Protein AF-A0A7S3RGP9-F1 (afdb_monomer)

Sequence (190 aa):
AVMLCTSSRTRSRLALTLATAALAALLAVRRDRGSAAPFERCNIARRAATGPLPLHTQHPYIVRLGHRNAELRARLIRERLLADMGDVNCTPSQAGSQRKGIETMRLREYIDGWMQREVRRDSSQNKYVFGEFGDAWAPLRDAYVLPPCGPACDRTRVAVTIGLGGLHSGRPCEWREGGGSAAGSRARPC

pLDDT: mean 71.94, std 21.38, range [25.61, 96.5]

Secondary structure (DSSP, 8-state):
-----------TTHHHHHHHHHHHHHHHHTT-------------EEEE-SSPPPS--SS-EEEE-TTTTHHHHHHTSHHHHHHHSTTSEE--EESSSS--S---EEHHHHHHHTTTSPPPSSGGG-EEEEEE-SGGGHHHHHT----S-GGGS-TTT----EEE--TT----------S---TT------

Organism: Emiliania huxleyi (NCBI:txid2903)

Mean predicted aligned error: 15.01 Å

Structure (mmCIF, N/CA/C/O backbone):
data_AF-A0A7S3RGP9-F1
#
_entry.id   AF-A0A7S3RGP9-F1
#
loop_
_atom_site.group_PDB
_atom_site.id
_atom_site.type_symbol
_atom_site.label_atom_id
_atom_site.label_alt_id
_atom_site.label_comp_id
_atom_site.label_asym_id
_atom_site.label_entity_id
_atom_site.label_seq_id
_atom_site.pdbx_PDB_ins_code
_atom_site.Cartn_x
_atom_site.Cartn_y
_atom_site.Cartn_z
_atom_site.occupancy
_atom_site.B_iso_or_equiv
_atom_site.auth_seq_id
_atom_site.auth_comp_id
_atom_site.auth_asym_id
_atom_site.auth_atom_id
_atom_site.pdbx_PDB_model_num
ATOM 1 N N . ALA A 1 1 ? -43.202 93.909 0.449 1.00 35.69 1 ALA A N 1
ATOM 2 C CA . ALA A 1 1 ? -41.738 94.125 0.448 1.00 35.69 1 ALA A CA 1
ATOM 3 C C . ALA A 1 1 ? -41.051 92.942 -0.239 1.00 35.69 1 ALA A C 1
ATOM 5 O O . ALA A 1 1 ? -41.711 91.938 -0.478 1.00 35.69 1 ALA A O 1
ATOM 6 N N . VAL A 1 2 ? -39.774 93.077 -0.596 1.00 26.48 2 VAL A N 1
ATOM 7 C CA . VAL A 1 2 ? -38.967 92.091 -1.347 1.00 26.48 2 VAL A CA 1
ATOM 8 C C . VAL A 1 2 ? -38.174 91.200 -0.376 1.00 26.48 2 VAL A C 1
ATOM 10 O O . VAL A 1 2 ? -37.648 91.764 0.575 1.00 26.48 2 VAL A O 1
ATOM 13 N N . MET A 1 3 ? -38.044 89.877 -0.615 1.00 25.61 3 MET A N 1
ATOM 14 C CA . MET A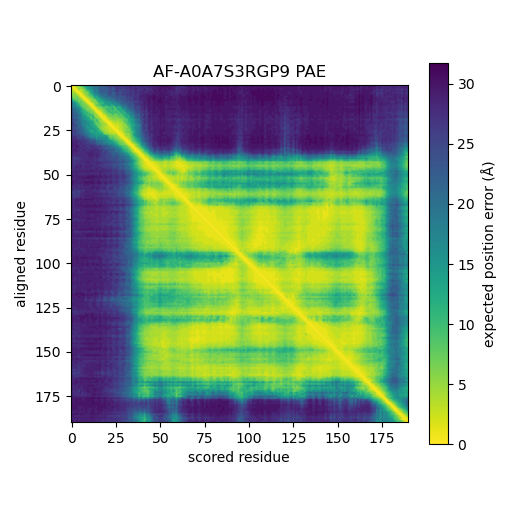 1 3 ? -36.736 89.203 -0.844 1.00 25.61 3 MET A CA 1
ATOM 15 C C . MET A 1 3 ? -36.810 87.705 -1.245 1.00 25.61 3 MET A C 1
ATOM 17 O O . MET A 1 3 ? -37.814 87.028 -1.051 1.00 25.61 3 MET A O 1
ATOM 21 N N . LEU A 1 4 ? -35.704 87.256 -1.853 1.00 30.25 4 LEU A N 1
ATOM 22 C CA . LEU A 1 4 ? -35.280 85.933 -2.357 1.00 30.25 4 LEU A CA 1
ATOM 23 C C . LEU A 1 4 ? -35.173 84.850 -1.241 1.00 30.25 4 LEU A C 1
ATOM 25 O O . LEU A 1 4 ? -35.132 85.233 -0.079 1.00 30.25 4 LEU A O 1
ATOM 29 N N . CYS A 1 5 ? -34.980 83.524 -1.424 1.00 27.11 5 CYS A N 1
ATOM 30 C CA . CYS A 1 5 ? -35.162 82.481 -2.480 1.00 27.11 5 CYS A CA 1
ATOM 31 C C . CYS A 1 5 ? -34.987 81.078 -1.768 1.00 27.11 5 CYS A C 1
ATOM 33 O O . CYS A 1 5 ? -35.046 81.050 -0.544 1.00 27.11 5 CYS A O 1
ATOM 35 N N . THR A 1 6 ? -34.796 79.858 -2.325 1.00 33.53 6 THR A N 1
ATOM 36 C CA . THR A 1 6 ? -34.428 79.341 -3.671 1.00 33.53 6 THR A CA 1
ATOM 37 C C . THR A 1 6 ? -34.885 77.868 -3.885 1.00 33.53 6 THR A C 1
ATOM 39 O O . THR A 1 6 ? -35.283 77.176 -2.957 1.00 33.53 6 THR A O 1
ATOM 42 N N . SER A 1 7 ? -34.772 77.387 -5.130 1.00 33.38 7 SER A N 1
ATOM 43 C CA . SER A 1 7 ? -34.847 76.001 -5.658 1.00 33.38 7 SER A CA 1
ATOM 44 C C . SER A 1 7 ? -34.401 74.811 -4.768 1.00 33.38 7 SER A C 1
ATOM 46 O O . SER A 1 7 ? -33.296 74.812 -4.230 1.00 33.38 7 SER A O 1
ATOM 48 N N . SER A 1 8 ? -35.160 73.696 -4.788 1.00 37.03 8 SER A N 1
ATOM 49 C CA . SER A 1 8 ? -34.764 72.459 -5.526 1.00 37.03 8 SER A CA 1
ATOM 50 C C . SER A 1 8 ? -35.717 71.253 -5.327 1.00 37.03 8 SER A C 1
ATOM 52 O O . SER A 1 8 ? -36.085 70.904 -4.209 1.00 37.03 8 SER A O 1
ATOM 54 N N . ARG A 1 9 ? -36.119 70.571 -6.421 1.00 47.97 9 ARG A N 1
ATOM 55 C CA . ARG A 1 9 ? -36.995 69.366 -6.404 1.00 47.97 9 ARG A CA 1
ATOM 56 C C . ARG A 1 9 ? -36.686 68.341 -7.526 1.00 47.97 9 ARG A C 1
ATOM 58 O O . ARG A 1 9 ? -37.581 67.953 -8.267 1.00 47.97 9 ARG A O 1
ATOM 65 N N . THR A 1 10 ? -35.448 67.848 -7.658 1.00 47.75 10 THR A N 1
ATOM 66 C CA . THR A 1 10 ? -35.104 66.844 -8.708 1.00 47.75 10 THR A CA 1
ATOM 67 C C . THR A 1 10 ? -33.872 65.972 -8.379 1.00 47.75 10 THR A C 1
ATOM 69 O O . THR A 1 10 ? -32.860 66.035 -9.070 1.00 47.75 10 THR A O 1
ATOM 72 N N . ARG A 1 11 ? -33.918 65.117 -7.336 1.00 46.34 11 ARG A N 1
ATOM 73 C CA . ARG A 1 11 ? -32.842 64.112 -7.089 1.00 46.34 11 ARG A CA 1
ATOM 74 C C . ARG A 1 11 ? -33.271 62.677 -6.719 1.00 46.34 11 ARG A C 1
ATOM 76 O O . ARG A 1 11 ? -32.447 61.774 -6.803 1.00 46.34 11 ARG A O 1
ATOM 83 N N . SER A 1 12 ? -34.539 62.412 -6.397 1.00 49.66 12 SER A N 1
ATOM 84 C CA . SER A 1 12 ? -34.928 61.156 -5.716 1.00 49.66 12 SER A CA 1
ATOM 85 C C . SER A 1 12 ? -35.291 59.943 -6.596 1.00 49.66 12 SER A C 1
ATOM 87 O O . SER A 1 12 ? -35.679 58.918 -6.045 1.00 49.66 12 SER A O 1
ATOM 89 N N . ARG A 1 13 ? -35.205 60.014 -7.938 1.00 45.34 13 ARG A N 1
ATOM 90 C CA . ARG A 1 13 ? -35.584 58.886 -8.834 1.00 45.34 13 ARG A CA 1
ATOM 91 C C . ARG A 1 13 ? -34.426 58.184 -9.559 1.00 45.34 13 ARG A C 1
ATOM 93 O O . ARG A 1 13 ? -34.569 57.014 -9.882 1.00 45.34 13 ARG A O 1
ATOM 100 N N . LEU A 1 14 ? -33.283 58.845 -9.766 1.00 43.25 14 LEU A N 1
ATOM 101 C CA . LEU A 1 14 ? -32.108 58.248 -10.434 1.00 43.25 14 LEU A CA 1
ATOM 102 C C . LEU A 1 14 ? -31.238 57.391 -9.498 1.00 43.25 14 LEU A C 1
ATOM 104 O O . LEU A 1 14 ? -30.650 56.406 -9.931 1.00 43.25 14 LEU A O 1
ATOM 108 N N . ALA A 1 15 ? -31.175 57.728 -8.207 1.00 43.53 15 ALA A N 1
ATOM 109 C CA . ALA A 1 15 ? -30.364 56.982 -7.241 1.00 43.53 15 ALA A CA 1
ATOM 110 C C . ALA A 1 15 ? -30.888 55.552 -6.996 1.00 43.53 15 ALA A C 1
ATOM 112 O O . ALA A 1 15 ? -30.103 54.621 -6.828 1.00 43.53 15 ALA A O 1
ATOM 113 N N . LEU A 1 16 ? -32.215 55.367 -7.001 1.00 42.31 16 LEU A N 1
ATOM 114 C CA . LEU A 1 16 ? -32.847 54.095 -6.636 1.00 42.31 16 LEU A CA 1
ATOM 115 C C . LEU A 1 16 ? -32.730 53.026 -7.739 1.00 42.31 16 LEU A C 1
ATOM 117 O O . LEU A 1 16 ? -32.6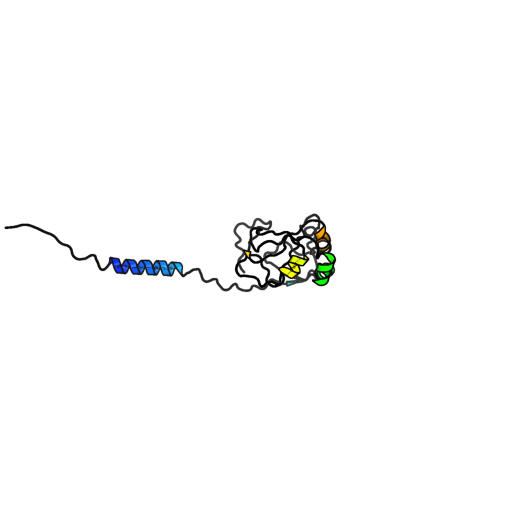33 51.841 -7.430 1.00 42.31 16 LEU A O 1
ATOM 121 N N . THR A 1 17 ? -32.694 53.431 -9.013 1.00 46.31 17 THR A N 1
ATOM 122 C CA . THR A 1 17 ? -32.500 52.524 -10.160 1.00 46.31 17 THR A CA 1
ATOM 123 C C . THR A 1 17 ? -31.034 52.141 -10.370 1.00 46.31 17 THR A C 1
ATOM 125 O O . THR A 1 17 ? -30.747 51.002 -10.731 1.00 46.31 17 THR A O 1
ATOM 128 N N . LEU A 1 18 ? -30.090 53.045 -10.086 1.00 47.34 18 LEU A N 1
ATOM 129 C CA . LEU A 1 18 ? -28.659 52.719 -10.103 1.00 47.34 18 LEU A CA 1
ATOM 130 C C . LEU A 1 18 ? -28.285 51.722 -8.994 1.00 47.34 18 LEU A C 1
ATOM 132 O O . LEU A 1 18 ? -27.518 50.793 -9.241 1.00 47.34 18 LEU A O 1
ATOM 136 N N . ALA A 1 19 ? -28.865 51.864 -7.796 1.00 49.38 19 ALA A N 1
ATOM 137 C CA . ALA A 1 19 ? -28.611 50.953 -6.679 1.00 49.38 19 ALA A CA 1
ATOM 138 C C . ALA A 1 19 ? -29.073 49.509 -6.965 1.00 49.38 19 ALA A C 1
ATOM 140 O O . ALA A 1 19 ? -28.348 48.557 -6.667 1.00 49.38 19 ALA A O 1
ATOM 141 N N . THR A 1 20 ? -30.248 49.327 -7.578 1.00 51.50 20 THR A N 1
ATOM 142 C CA . THR A 1 20 ? -30.760 47.992 -7.932 1.00 51.50 20 THR A CA 1
ATOM 143 C C . THR A 1 20 ? -30.000 47.362 -9.098 1.00 51.50 20 THR A C 1
ATOM 145 O O . THR A 1 20 ? -29.701 46.169 -9.036 1.00 51.50 20 THR A O 1
ATOM 148 N N . ALA A 1 21 ? -29.601 48.143 -10.109 1.00 51.19 21 ALA A N 1
ATOM 149 C CA . ALA A 1 21 ? -28.748 47.660 -11.197 1.00 51.19 21 ALA A CA 1
ATOM 150 C C . ALA A 1 21 ? -27.366 47.195 -10.692 1.00 51.19 21 ALA A C 1
ATOM 152 O O . ALA A 1 21 ? -26.907 46.112 -11.055 1.00 51.19 21 ALA A O 1
ATOM 153 N N . ALA A 1 22 ? -26.730 47.964 -9.799 1.00 51.34 22 ALA A N 1
ATOM 154 C CA . ALA A 1 22 ? -25.449 47.595 -9.196 1.00 51.34 22 ALA A CA 1
ATOM 155 C C . ALA A 1 22 ? -25.547 46.318 -8.339 1.00 51.34 22 ALA A C 1
ATOM 157 O O . ALA A 1 22 ? -24.672 45.452 -8.414 1.00 51.34 22 ALA A O 1
ATOM 158 N N . LEU A 1 23 ? -26.627 46.159 -7.564 1.00 49.62 23 LEU A N 1
ATOM 159 C CA . LEU A 1 23 ? -26.84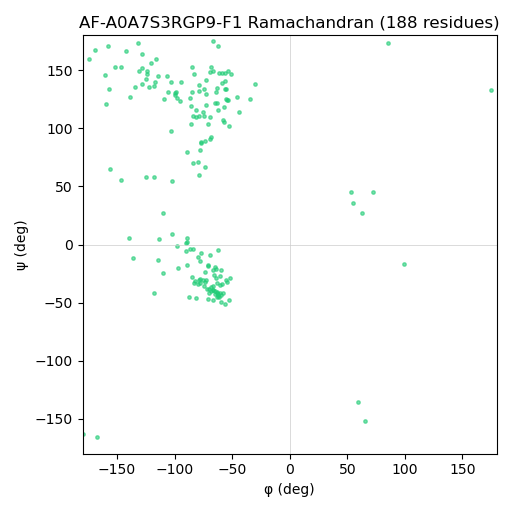8 44.957 -6.758 1.00 49.62 23 LEU A CA 1
ATOM 160 C C . LEU A 1 23 ? -27.121 43.720 -7.633 1.00 49.62 23 LEU A C 1
ATOM 162 O O . LEU A 1 23 ? -26.587 42.647 -7.355 1.00 49.62 23 LEU A O 1
ATOM 166 N N . ALA A 1 24 ? -27.886 43.870 -8.719 1.00 52.53 24 ALA A N 1
ATOM 167 C CA . ALA A 1 24 ? -28.107 42.804 -9.696 1.00 52.53 24 ALA A CA 1
ATOM 168 C C . ALA A 1 24 ? -26.797 42.377 -10.385 1.00 52.53 24 ALA A C 1
ATOM 170 O O . ALA A 1 24 ? -26.532 41.180 -10.498 1.00 52.53 24 ALA A O 1
ATOM 171 N N . ALA A 1 25 ? -25.939 43.330 -10.765 1.00 50.53 25 ALA A N 1
ATOM 172 C CA . ALA A 1 25 ? -24.618 43.044 -11.324 1.00 50.53 25 ALA A CA 1
ATOM 173 C 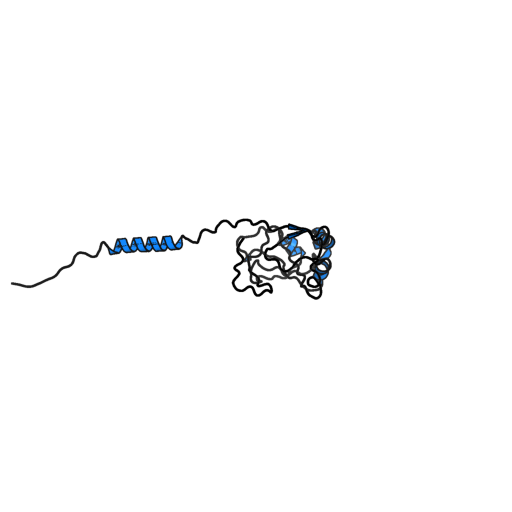C . ALA A 1 25 ? -23.705 42.311 -10.321 1.00 50.53 25 ALA A C 1
ATOM 175 O O . ALA A 1 25 ? -23.100 41.299 -10.670 1.00 50.53 25 ALA A O 1
ATOM 176 N N . LEU A 1 26 ? -23.658 42.744 -9.055 1.00 48.84 26 LEU A N 1
ATOM 177 C CA . LEU A 1 26 ? -22.889 42.069 -7.996 1.00 48.84 26 LEU A CA 1
ATOM 178 C C . LEU A 1 26 ? -23.394 40.646 -7.694 1.00 48.84 26 LEU A C 1
ATOM 180 O O . LEU A 1 26 ? -22.594 39.760 -7.380 1.00 48.84 26 LEU A O 1
ATOM 184 N N . LEU A 1 27 ? -24.702 40.401 -7.813 1.00 47.69 27 LEU A N 1
ATOM 185 C CA . LEU A 1 27 ? -25.291 39.065 -7.677 1.00 47.69 27 LEU A CA 1
ATOM 186 C C . LEU A 1 27 ? -25.027 38.179 -8.906 1.00 47.69 27 LEU A C 1
ATOM 188 O O . LEU A 1 27 ? -24.767 36.987 -8.738 1.00 47.69 27 LEU A O 1
ATOM 192 N N . ALA A 1 28 ? -25.019 38.746 -10.117 1.00 45.53 28 ALA A N 1
ATOM 193 C CA . ALA A 1 28 ? -24.654 38.037 -11.344 1.00 45.53 28 ALA A CA 1
ATOM 194 C C . ALA A 1 28 ? -23.169 37.629 -11.346 1.00 45.53 28 ALA A C 1
ATOM 196 O O . ALA A 1 28 ? -22.855 36.456 -11.545 1.00 45.53 28 ALA A O 1
ATOM 197 N N . VAL A 1 29 ? -22.264 38.555 -11.002 1.00 44.88 29 VAL A N 1
ATOM 198 C CA . VAL A 1 29 ? -20.814 38.306 -10.868 1.00 44.88 29 VAL A CA 1
ATOM 199 C C . VAL A 1 29 ? -20.505 37.250 -9.796 1.00 44.88 29 VAL A C 1
ATOM 201 O O . VAL A 1 29 ? -19.525 36.519 -9.911 1.00 44.88 29 VAL A O 1
ATOM 204 N N . ARG A 1 30 ? -21.359 37.089 -8.775 1.00 42.28 30 ARG A N 1
ATOM 205 C CA . ARG A 1 30 ? -21.243 35.994 -7.792 1.00 42.28 30 ARG A CA 1
ATOM 206 C C . ARG A 1 30 ? -21.785 34.639 -8.257 1.00 42.28 30 ARG A C 1
ATOM 208 O O . ARG A 1 30 ? -21.556 33.653 -7.552 1.00 42.28 30 ARG A O 1
ATOM 215 N N . ARG A 1 31 ? -22.500 34.562 -9.386 1.00 41.81 31 ARG A N 1
ATOM 216 C CA . ARG A 1 31 ? -23.098 33.311 -9.882 1.00 41.81 31 ARG A CA 1
ATOM 217 C C . ARG A 1 31 ? -22.257 32.601 -10.940 1.00 41.81 31 ARG A C 1
ATOM 219 O O . ARG A 1 31 ? -22.392 31.384 -11.048 1.00 41.81 31 ARG A O 1
ATOM 226 N N . ASP A 1 32 ? -21.333 33.288 -11.611 1.00 37.97 32 ASP A N 1
ATOM 227 C CA . ASP A 1 32 ? -20.322 32.635 -12.456 1.00 37.97 32 ASP A CA 1
ATOM 228 C C . ASP A 1 32 ? -19.170 32.050 -11.613 1.00 37.97 32 ASP A C 1
ATOM 230 O O . ASP A 1 32 ? -17.993 32.396 -11.726 1.00 37.97 32 ASP A O 1
ATOM 234 N N . ARG A 1 33 ? -19.528 31.125 -10.712 1.00 41.66 33 ARG A N 1
ATOM 235 C CA . ARG A 1 33 ? -18.584 30.109 -10.244 1.00 41.66 33 ARG A CA 1
ATOM 236 C C . ARG A 1 33 ? -18.349 29.191 -11.433 1.00 41.66 33 ARG A C 1
ATOM 238 O O . ARG A 1 33 ? -19.129 28.260 -11.625 1.00 41.66 33 ARG A O 1
ATOM 245 N N . GLY A 1 34 ? -17.323 29.543 -12.212 1.00 38.91 34 GLY A N 1
ATOM 246 C CA . GLY A 1 34 ? -17.075 29.054 -13.564 1.00 38.91 34 GLY A CA 1
ATOM 247 C C . GLY A 1 34 ? -17.488 27.606 -13.767 1.00 38.91 34 GLY A C 1
ATOM 248 O O . GLY A 1 34 ? -17.050 26.727 -13.020 1.00 38.91 34 GLY A O 1
ATOM 249 N N . SER A 1 35 ? -18.341 27.391 -14.774 1.00 39.50 35 SER A N 1
ATOM 250 C CA . SER A 1 35 ? -18.829 26.070 -15.164 1.00 39.50 35 SER A CA 1
ATOM 251 C C . SER A 1 35 ? -17.667 25.083 -15.185 1.00 39.50 35 SER A C 1
ATOM 253 O O . SER A 1 35 ? -16.730 25.233 -15.974 1.00 39.50 35 SER A O 1
ATOM 255 N N . ALA A 1 36 ? -17.705 24.102 -14.282 1.00 43.31 36 ALA A N 1
ATOM 256 C CA . ALA A 1 36 ? -16.708 23.050 -14.238 1.00 43.31 36 ALA A CA 1
ATOM 257 C C . ALA A 1 36 ? -16.896 22.199 -15.494 1.00 43.31 36 ALA A C 1
ATOM 259 O O . ALA A 1 36 ? -17.728 21.289 -15.507 1.00 43.31 36 ALA A O 1
ATOM 260 N N . ALA A 1 37 ? -16.161 22.556 -16.554 1.00 45.22 37 ALA A N 1
ATOM 261 C CA . ALA A 1 37 ? -16.162 21.847 -17.823 1.00 45.22 37 ALA A CA 1
ATOM 262 C C . ALA A 1 37 ? -16.058 20.344 -17.527 1.00 45.22 37 ALA A C 1
ATOM 264 O O . ALA A 1 37 ? -15.193 19.954 -16.732 1.00 45.22 37 ALA A O 1
ATOM 265 N N . PRO A 1 38 ? -16.975 19.516 -18.061 1.00 44.94 38 PRO A N 1
ATOM 266 C CA . PRO A 1 38 ? -17.086 18.127 -17.647 1.00 44.94 38 PRO A CA 1
ATOM 267 C C . PRO A 1 38 ? -15.737 17.453 -17.870 1.00 44.94 38 PRO A C 1
ATOM 269 O O . PRO A 1 38 ? -15.264 17.423 -19.001 1.00 44.94 38 PRO A O 1
ATOM 272 N N . PHE A 1 39 ? -15.113 16.967 -16.787 1.00 48.34 39 PHE A N 1
ATOM 273 C CA . PHE A 1 39 ? -13.776 16.371 -16.824 1.00 48.34 39 PHE A CA 1
ATOM 274 C C . PHE A 1 39 ? -13.734 15.279 -17.893 1.00 48.34 39 PHE A C 1
ATOM 276 O O . PHE A 1 39 ? -14.250 14.174 -17.680 1.00 48.34 39 PHE A O 1
ATOM 283 N N . GLU A 1 40 ? -13.145 15.601 -19.044 1.00 52.31 40 GLU A N 1
ATOM 284 C CA . GLU A 1 40 ? -13.112 14.691 -20.173 1.00 52.31 40 GLU A CA 1
ATOM 285 C C . GLU A 1 40 ? -12.271 13.480 -19.774 1.00 52.31 40 GLU A C 1
ATOM 287 O O . GLU A 1 40 ? -11.134 13.597 -19.309 1.00 52.31 40 GLU A O 1
ATOM 292 N N . ARG A 1 41 ? -12.878 12.291 -19.844 1.00 62.09 41 ARG A N 1
ATOM 293 C CA . ARG A 1 41 ? -12.296 11.069 -19.280 1.00 62.09 41 ARG A CA 1
ATOM 294 C C . ARG A 1 41 ? -11.231 10.505 -20.218 1.00 62.09 41 ARG A C 1
ATOM 296 O O . ARG A 1 41 ? -11.431 9.457 -20.831 1.00 62.09 41 ARG A O 1
ATOM 303 N N . CYS A 1 42 ? -10.096 11.195 -20.309 1.00 68.62 42 CYS A N 1
ATOM 304 C CA . CYS A 1 42 ? -8.947 10.752 -21.084 1.00 68.62 42 CYS A CA 1
ATOM 305 C C . CYS A 1 42 ? -8.531 9.326 -20.688 1.00 68.62 42 CYS A C 1
ATOM 307 O O . CYS A 1 42 ? -8.261 9.021 -19.522 1.00 68.62 42 CYS A O 1
ATOM 309 N N . ASN A 1 43 ? -8.469 8.435 -21.678 1.00 82.88 43 ASN A N 1
ATOM 310 C CA . ASN A 1 43 ? -8.103 7.040 -21.467 1.00 82.88 43 ASN A CA 1
ATOM 311 C C . ASN A 1 43 ? -6.594 6.909 -21.215 1.00 82.88 43 ASN A C 1
ATOM 313 O O . ASN A 1 43 ? -5.788 7.056 -22.132 1.00 82.88 43 ASN A O 1
ATOM 317 N N . ILE A 1 44 ? -6.210 6.571 -19.982 1.00 87.75 44 ILE A N 1
ATOM 318 C CA . ILE A 1 44 ? -4.810 6.299 -19.632 1.00 87.75 44 ILE A CA 1
ATOM 319 C C . ILE A 1 44 ? -4.320 5.067 -20.412 1.00 87.75 44 ILE A C 1
ATOM 321 O O . ILE A 1 44 ? -4.880 3.971 -20.290 1.00 87.75 44 ILE A O 1
ATOM 325 N N . ALA A 1 45 ? -3.261 5.246 -21.205 1.00 87.06 45 ALA A N 1
ATOM 326 C CA . ALA A 1 45 ? -2.720 4.213 -22.084 1.00 87.06 45 ALA A CA 1
ATOM 327 C C . ALA A 1 45 ? -2.287 2.962 -21.299 1.00 87.06 45 ALA A C 1
ATOM 329 O O . ALA A 1 45 ? -1.667 3.064 -20.242 1.00 87.06 45 ALA A O 1
ATOM 330 N N . ARG A 1 46 ? -2.574 1.764 -21.823 1.00 89.06 46 ARG A N 1
ATOM 331 C CA . ARG A 1 46 ? -2.241 0.481 -21.176 1.00 89.06 46 ARG A CA 1
ATOM 332 C C . ARG A 1 46 ? -1.122 -0.226 -21.942 1.00 89.06 46 ARG A C 1
ATOM 334 O O . ARG A 1 46 ? -1.268 -0.463 -23.135 1.00 89.06 46 ARG A O 1
ATOM 341 N N . ARG A 1 47 ? -0.025 -0.583 -21.266 1.00 86.56 47 ARG A N 1
ATOM 342 C CA . ARG A 1 47 ? 1.167 -1.222 -21.864 1.00 86.56 47 ARG A CA 1
ATOM 343 C C . ARG A 1 47 ? 1.492 -2.546 -21.168 1.00 86.56 47 ARG A C 1
ATOM 345 O O . ARG A 1 47 ? 1.267 -2.671 -19.967 1.00 86.56 47 ARG A O 1
ATOM 352 N N . ALA A 1 48 ? 2.017 -3.529 -21.897 1.00 85.25 48 ALA A N 1
ATOM 353 C CA . ALA A 1 48 ? 2.571 -4.750 -21.305 1.00 85.25 48 ALA A CA 1
ATOM 354 C C . ALA A 1 48 ? 4.022 -4.517 -20.849 1.00 85.25 48 ALA A C 1
ATOM 356 O O . ALA A 1 48 ? 4.749 -3.751 -21.478 1.00 85.25 48 ALA A O 1
ATOM 357 N N . ALA A 1 49 ? 4.451 -5.173 -19.769 1.00 82.44 49 ALA A N 1
ATOM 358 C CA . ALA A 1 49 ? 5.833 -5.104 -19.288 1.00 82.44 49 ALA A CA 1
ATOM 359 C C . ALA A 1 49 ? 6.748 -6.103 -20.023 1.00 82.44 49 ALA A C 1
ATOM 361 O O . ALA A 1 49 ? 7.172 -7.103 -19.448 1.00 82.44 49 ALA A O 1
ATOM 362 N N . THR A 1 50 ? 7.028 -5.841 -21.302 1.00 77.75 50 THR A N 1
ATOM 363 C CA . THR A 1 50 ? 7.886 -6.678 -22.170 1.00 77.75 50 THR A CA 1
ATOM 364 C C . THR A 1 50 ? 9.387 -6.389 -22.040 1.00 77.75 50 THR A C 1
ATOM 366 O O . THR A 1 50 ? 10.196 -7.072 -22.657 1.00 77.75 50 THR A O 1
ATOM 369 N N . GLY A 1 51 ? 9.775 -5.391 -21.243 1.00 77.44 51 GLY A N 1
ATOM 370 C CA . GLY A 1 51 ? 11.161 -4.964 -21.048 1.00 77.44 51 GLY A CA 1
ATOM 371 C C . GLY A 1 51 ? 11.257 -3.791 -20.063 1.00 77.44 51 GLY A C 1
ATOM 372 O O . GLY A 1 51 ? 10.292 -3.545 -19.329 1.00 77.44 51 GLY A O 1
ATOM 373 N N . PRO A 1 52 ? 12.391 -3.064 -20.038 1.00 83.31 52 PRO A N 1
ATOM 374 C CA . PRO A 1 52 ? 12.574 -1.874 -19.211 1.00 83.31 52 PRO A CA 1
ATOM 375 C C . PRO A 1 52 ? 11.499 -0.802 -19.453 1.00 83.31 52 PRO A C 1
ATOM 377 O O . PRO A 1 52 ? 11.277 -0.353 -20.576 1.00 83.31 52 PRO A O 1
ATOM 380 N N . LEU A 1 53 ? 10.831 -0.385 -18.381 1.00 85.56 53 LEU A N 1
ATOM 381 C CA . LEU A 1 53 ? 9.771 0.619 -18.392 1.00 85.56 53 LEU A CA 1
ATOM 382 C C . LEU A 1 53 ? 10.358 2.041 -18.306 1.00 85.56 53 LEU A C 1
ATOM 384 O O . LEU A 1 53 ? 11.160 2.302 -17.407 1.00 85.56 53 LEU A O 1
ATOM 388 N N . PRO A 1 54 ? 9.944 2.983 -19.174 1.00 82.88 54 PRO A N 1
ATOM 389 C CA . PRO A 1 54 ? 10.405 4.367 -19.107 1.00 82.88 54 PRO A CA 1
ATOM 390 C C . PRO A 1 54 ? 9.782 5.095 -17.908 1.00 82.88 54 PRO A C 1
ATOM 392 O O . PRO A 1 54 ? 8.559 5.226 -17.826 1.00 82.88 54 PRO A O 1
ATOM 395 N N . LEU A 1 55 ? 10.613 5.598 -16.991 1.00 76.62 55 LEU A N 1
ATOM 396 C CA . LEU A 1 55 ? 10.150 6.404 -15.851 1.00 76.62 55 LEU A CA 1
ATOM 397 C C . LEU A 1 55 ? 9.721 7.823 -16.245 1.00 76.62 55 LEU A C 1
ATOM 399 O O . LEU A 1 55 ? 8.808 8.377 -15.641 1.00 76.62 55 LEU A O 1
ATOM 403 N N . HIS A 1 56 ? 10.361 8.401 -17.261 1.00 79.38 56 HIS A N 1
ATOM 404 C CA . HIS A 1 56 ? 10.076 9.752 -17.732 1.00 79.38 56 HIS A CA 1
ATOM 405 C C . HIS A 1 56 ? 9.260 9.678 -19.026 1.00 79.38 56 HIS A C 1
ATOM 407 O O . HIS A 1 56 ? 9.806 9.481 -20.111 1.00 79.38 56 HIS A O 1
ATOM 413 N N . THR A 1 57 ? 7.938 9.813 -18.913 1.00 79.56 57 THR A N 1
ATOM 414 C CA . THR A 1 57 ? 7.015 9.903 -20.054 1.00 79.56 57 THR A CA 1
ATOM 415 C C . THR A 1 57 ? 6.161 11.162 -19.955 1.00 79.56 57 THR A C 1
ATOM 417 O O . THR A 1 57 ? 5.712 11.528 -18.875 1.00 79.56 57 THR A O 1
ATOM 420 N N . GLN A 1 58 ? 5.891 11.807 -21.095 1.00 81.31 58 GLN A N 1
ATOM 421 C CA . GLN A 1 58 ? 5.067 13.027 -21.169 1.00 81.31 58 GLN A CA 1
ATOM 422 C C . GLN A 1 58 ? 3.605 12.806 -20.736 1.00 81.31 58 GLN A C 1
ATOM 424 O O . GLN A 1 58 ? 2.920 13.751 -20.355 1.00 81.31 58 GLN A O 1
ATOM 429 N N . HIS A 1 59 ? 3.132 11.557 -20.770 1.00 81.19 59 HIS A N 1
ATOM 430 C CA . HIS A 1 59 ? 1.785 11.161 -20.364 1.00 81.19 59 HIS A CA 1
ATOM 431 C C . HIS A 1 59 ? 1.833 9.956 -19.409 1.00 81.19 59 HIS A C 1
ATOM 433 O O . HIS A 1 59 ? 2.732 9.113 -19.542 1.00 81.19 59 HIS A O 1
ATOM 439 N N . PRO A 1 60 ? 0.874 9.832 -18.471 1.00 84.44 60 PRO A N 1
ATOM 440 C CA . PRO A 1 60 ? 0.759 8.668 -17.597 1.00 84.44 60 PRO A CA 1
ATOM 441 C C . PRO A 1 60 ? 0.335 7.416 -18.377 1.00 84.44 60 PRO A C 1
ATOM 443 O O . PRO A 1 60 ? -0.366 7.491 -19.388 1.00 84.44 60 PRO A O 1
ATOM 446 N N . TYR A 1 61 ? 0.723 6.242 -17.877 1.00 87.44 61 TYR A N 1
ATOM 447 C CA . TYR A 1 61 ? 0.340 4.951 -18.447 1.00 87.44 61 TYR A CA 1
ATOM 448 C C . TYR A 1 61 ? 0.174 3.877 -17.361 1.00 87.44 61 TYR A C 1
ATOM 450 O O . TYR A 1 61 ? 0.793 3.932 -16.302 1.00 87.44 61 TYR A O 1
ATOM 458 N N . ILE A 1 62 ? -0.677 2.886 -17.628 1.00 88.75 62 ILE A N 1
ATOM 459 C CA . ILE A 1 62 ? -0.933 1.727 -16.764 1.00 88.75 62 ILE A CA 1
ATOM 460 C C . ILE A 1 62 ? -0.135 0.534 -17.291 1.00 88.75 62 ILE A C 1
ATOM 462 O O . ILE A 1 62 ? -0.222 0.186 -18.472 1.00 88.75 62 ILE A O 1
ATOM 466 N N . VAL A 1 63 ? 0.595 -0.141 -16.404 1.00 87.31 63 VAL A N 1
ATOM 467 C CA . VAL A 1 63 ? 1.399 -1.320 -16.745 1.00 87.31 63 VAL A CA 1
ATOM 468 C C . VAL A 1 63 ? 0.652 -2.610 -16.415 1.00 87.31 63 VAL A C 1
ATOM 470 O O . VAL A 1 63 ? 0.252 -2.847 -15.278 1.00 87.31 63 VAL A O 1
ATOM 473 N N . ARG A 1 64 ? 0.519 -3.492 -17.407 1.00 86.31 64 ARG A N 1
ATOM 474 C CA . ARG A 1 64 ? 0.104 -4.887 -17.232 1.00 86.31 64 ARG A CA 1
ATOM 475 C C . ARG A 1 64 ? 1.342 -5.728 -16.914 1.00 86.31 64 ARG A C 1
ATOM 477 O O . ARG A 1 64 ? 2.140 -6.029 -17.799 1.00 86.31 64 ARG A O 1
ATOM 484 N N . LEU A 1 65 ? 1.489 -6.091 -15.639 1.00 80.19 65 LEU A N 1
ATOM 485 C CA . LEU A 1 65 ? 2.624 -6.852 -15.090 1.00 80.19 65 LEU A CA 1
ATOM 486 C C . LEU A 1 65 ? 2.442 -8.388 -15.140 1.00 80.19 65 LEU A C 1
ATOM 488 O O . LEU A 1 65 ? 3.269 -9.123 -14.597 1.00 80.19 65 LEU A O 1
ATOM 492 N N . GLY A 1 66 ? 1.367 -8.883 -15.765 1.00 81.62 66 GLY A N 1
ATOM 493 C CA . GLY A 1 66 ? 1.042 -10.313 -15.815 1.00 81.62 66 GLY A CA 1
ATOM 494 C C . GLY A 1 66 ? 0.867 -10.910 -14.415 1.00 81.62 66 GLY A C 1
ATOM 495 O O . GLY A 1 66 ? 0.245 -10.302 -13.545 1.00 81.62 66 GLY A O 1
ATOM 496 N N . HIS A 1 67 ? 1.453 -12.085 -14.180 1.00 84.19 67 HIS A N 1
ATOM 497 C CA . HIS A 1 67 ? 1.363 -12.775 -12.891 1.00 84.19 67 HIS A CA 1
ATOM 498 C C . HIS A 1 67 ? 2.273 -12.198 -11.788 1.00 84.19 67 HIS A C 1
ATOM 500 O O . HIS A 1 67 ? 2.091 -12.583 -10.634 1.00 84.19 67 HIS A O 1
ATOM 506 N N . ARG A 1 68 ? 3.185 -11.243 -12.065 1.00 83.88 68 ARG A N 1
ATOM 507 C CA . ARG A 1 68 ? 4.026 -10.595 -11.023 1.00 83.88 68 ARG A CA 1
ATOM 508 C C . ARG A 1 68 ? 3.153 -10.082 -9.869 1.00 83.88 68 ARG A C 1
ATOM 510 O O . ARG A 1 68 ? 2.017 -9.663 -10.096 1.00 83.88 68 ARG A O 1
ATOM 517 N N . ASN A 1 69 ? 3.673 -10.110 -8.641 1.00 90.75 69 ASN A N 1
ATOM 518 C CA . ASN A 1 69 ? 2.913 -9.831 -7.411 1.00 90.75 69 ASN A CA 1
ATOM 519 C C . ASN A 1 69 ? 1.751 -10.816 -7.133 1.00 90.75 69 ASN A C 1
ATOM 521 O O . ASN A 1 69 ? 0.780 -10.446 -6.478 1.00 90.75 69 ASN A O 1
ATOM 525 N N . ALA A 1 70 ? 1.824 -12.066 -7.617 1.00 92.75 70 ALA A N 1
ATOM 526 C CA . ALA A 1 70 ? 0.858 -13.117 -7.262 1.00 92.75 70 ALA A CA 1
ATOM 527 C C . ALA A 1 70 ? 0.862 -13.430 -5.760 1.00 92.75 70 ALA A C 1
ATOM 529 O O . ALA A 1 70 ? -0.206 -13.472 -5.157 1.00 92.75 70 ALA A O 1
ATOM 530 N N . GLU A 1 71 ? 2.044 -13.568 -5.155 1.00 93.81 71 GLU A N 1
ATOM 531 C CA . GLU A 1 71 ? 2.183 -13.791 -3.713 1.00 93.81 71 GLU A CA 1
ATOM 532 C C . GLU A 1 71 ? 1.576 -12.636 -2.906 1.00 93.81 71 GLU A C 1
ATOM 534 O O . GLU A 1 71 ? 0.727 -12.863 -2.050 1.00 93.81 71 GLU A O 1
ATOM 539 N N . LEU A 1 72 ? 1.926 -11.386 -3.237 1.00 93.75 72 LEU A N 1
ATOM 540 C CA . LEU A 1 72 ? 1.339 -10.209 -2.594 1.00 93.75 72 LEU A CA 1
ATOM 541 C C . LEU A 1 72 ? -0.191 -10.169 -2.743 1.00 93.75 72 LEU A C 1
ATOM 543 O O . LEU A 1 72 ? -0.884 -9.879 -1.773 1.00 93.75 72 LEU A O 1
ATOM 547 N N . ARG A 1 73 ? -0.743 -10.507 -3.920 1.00 92.50 73 ARG A N 1
ATOM 548 C CA . ARG A 1 73 ? -2.204 -10.624 -4.090 1.00 92.50 73 ARG A CA 1
ATOM 549 C C . ARG A 1 73 ? -2.805 -11.695 -3.179 1.00 92.50 73 ARG A C 1
ATOM 551 O O . ARG A 1 73 ? -3.850 -11.435 -2.599 1.00 92.50 73 ARG A O 1
ATOM 558 N N . ALA A 1 74 ? -2.157 -12.850 -3.024 1.00 94.31 74 ALA A N 1
ATOM 559 C CA . ALA A 1 74 ? -2.621 -13.913 -2.133 1.00 94.31 74 ALA A CA 1
ATOM 560 C C . ALA A 1 74 ? -2.554 -13.508 -0.647 1.00 94.31 74 ALA A C 1
ATOM 562 O O . ALA A 1 74 ? -3.489 -13.781 0.101 1.00 94.31 74 ALA A O 1
ATOM 563 N N . ARG A 1 75 ? -1.500 -12.793 -0.227 1.00 94.31 75 ARG A N 1
ATOM 564 C CA . ARG A 1 75 ? -1.369 -12.235 1.134 1.00 94.31 75 ARG A CA 1
ATOM 565 C C . ARG A 1 75 ? -2.398 -11.144 1.450 1.00 94.31 75 ARG A C 1
ATOM 567 O O . ARG A 1 75 ? -2.733 -10.955 2.611 1.00 94.31 75 ARG A O 1
ATOM 574 N N . LEU A 1 76 ? -2.902 -10.439 0.433 1.00 92.88 76 LEU A N 1
ATOM 575 C CA . LEU A 1 76 ? -3.917 -9.383 0.563 1.00 92.88 76 LEU A CA 1
ATOM 576 C C . LEU A 1 76 ? -5.372 -9.889 0.463 1.00 92.88 76 LEU A C 1
ATOM 578 O O . LEU A 1 76 ? -6.298 -9.083 0.555 1.00 92.88 76 LEU A O 1
ATOM 582 N N . ILE A 1 77 ? -5.600 -11.199 0.299 1.00 93.62 77 ILE A N 1
ATOM 583 C CA . ILE A 1 77 ? -6.929 -11.815 0.474 1.00 93.62 77 ILE A CA 1
ATOM 584 C C . ILE A 1 77 ? -7.358 -11.627 1.938 1.00 93.62 77 ILE A C 1
ATOM 586 O O . ILE A 1 77 ? -6.544 -11.851 2.833 1.00 93.62 77 ILE A O 1
ATOM 590 N N . ARG A 1 78 ? -8.609 -11.212 2.199 1.00 92.25 78 ARG A N 1
ATOM 591 C CA . ARG A 1 78 ? -9.069 -10.755 3.531 1.00 92.25 78 ARG A CA 1
ATOM 592 C C . ARG A 1 78 ? -8.761 -11.769 4.632 1.00 92.25 78 ARG A C 1
ATOM 594 O O . ARG A 1 78 ? -8.211 -11.404 5.665 1.00 92.25 78 ARG A O 1
ATOM 601 N N . GLU A 1 79 ? -9.084 -13.032 4.390 1.00 94.88 79 GLU A N 1
ATOM 602 C CA . GLU A 1 79 ? -8.929 -14.139 5.332 1.00 94.88 79 GLU A CA 1
ATOM 603 C C . GLU A 1 79 ? -7.446 -14.380 5.645 1.00 94.88 79 GLU A C 1
ATOM 605 O O . GLU A 1 79 ? -7.071 -14.534 6.806 1.00 94.88 79 GLU A O 1
ATOM 610 N N . ARG A 1 80 ? -6.582 -14.335 4.619 1.00 95.69 80 ARG A N 1
ATOM 611 C CA . ARG A 1 80 ? -5.130 -14.500 4.778 1.00 95.69 80 ARG A CA 1
ATOM 612 C C . ARG A 1 80 ? -4.499 -13.299 5.481 1.00 95.69 80 ARG A C 1
ATOM 614 O O . ARG A 1 80 ? -3.683 -13.493 6.373 1.00 95.69 80 ARG A O 1
ATOM 621 N N . LEU A 1 81 ? -4.912 -12.081 5.135 1.00 94.50 81 LEU A N 1
ATOM 622 C CA . LEU A 1 81 ? -4.427 -10.843 5.745 1.00 94.50 81 LEU A CA 1
ATOM 623 C C . LEU A 1 81 ? -4.809 -10.753 7.232 1.00 94.50 81 LEU A C 1
ATOM 625 O O . LEU A 1 81 ? -3.995 -10.343 8.055 1.00 94.50 81 LEU A O 1
ATOM 629 N N . LEU A 1 82 ? -6.024 -11.181 7.594 1.00 95.25 82 LEU A N 1
ATOM 630 C CA . LEU A 1 82 ? -6.490 -11.239 8.985 1.00 95.25 82 LEU A CA 1
ATOM 631 C C . LEU A 1 82 ? -5.870 -12.385 9.800 1.00 95.25 82 LEU A C 1
ATOM 633 O O . LEU A 1 82 ? -5.824 -12.279 11.028 1.00 95.25 82 LEU A O 1
ATOM 637 N N . ALA A 1 83 ? -5.401 -13.451 9.144 1.00 95.81 83 ALA A N 1
ATOM 638 C CA . ALA A 1 83 ? -4.659 -14.539 9.780 1.00 95.81 83 ALA A CA 1
ATOM 639 C C . ALA A 1 83 ? -3.171 -14.192 9.983 1.00 95.81 83 ALA A C 1
ATOM 641 O O . ALA A 1 83 ? -2.650 -14.384 11.074 1.00 95.81 83 ALA A O 1
ATOM 642 N N . ASP A 1 84 ? -2.503 -13.646 8.960 1.00 94.12 84 ASP A N 1
ATOM 643 C CA . ASP A 1 84 ? -1.071 -13.307 9.010 1.00 94.12 84 ASP A CA 1
ATOM 644 C C . ASP A 1 84 ? -0.789 -12.009 9.782 1.00 94.12 84 ASP A C 1
ATOM 646 O O . ASP A 1 84 ? 0.283 -11.857 10.364 1.00 94.12 84 ASP A O 1
ATOM 650 N N . MET A 1 85 ? -1.708 -11.037 9.732 1.00 95.25 85 MET A N 1
ATOM 651 C CA . MET A 1 85 ? -1.453 -9.663 10.183 1.00 95.25 85 MET A CA 1
ATOM 652 C C . MET A 1 85 ? -2.615 -9.017 10.946 1.00 95.25 85 MET A C 1
ATOM 654 O O . MET A 1 85 ? -2.522 -7.837 11.276 1.00 95.25 85 MET A O 1
ATOM 658 N N . GLY A 1 86 ? -3.700 -9.737 11.256 1.00 94.94 86 GLY A N 1
ATOM 659 C CA . GLY A 1 86 ? -4.886 -9.150 11.900 1.00 94.94 86 GLY A CA 1
ATOM 660 C C . GLY A 1 86 ? -4.580 -8.398 13.202 1.00 94.94 86 GLY A C 1
ATOM 661 O O . GLY A 1 86 ? -5.192 -7.366 13.475 1.00 94.94 86 GLY A O 1
ATOM 662 N N . ASP A 1 87 ? -3.575 -8.854 13.948 1.00 96.50 87 ASP A N 1
ATOM 663 C CA . ASP A 1 87 ? -3.201 -8.289 15.247 1.00 96.50 87 ASP A CA 1
ATOM 664 C C . ASP A 1 87 ? -1.955 -7.372 15.161 1.00 96.50 87 ASP A C 1
ATOM 666 O O . ASP A 1 87 ? -1.442 -6.899 16.176 1.00 96.50 87 ASP A O 1
ATOM 670 N N . VAL A 1 88 ? -1.485 -7.057 13.945 1.00 95.06 88 VAL A N 1
ATOM 671 C CA . VAL A 1 88 ? -0.478 -6.011 13.691 1.00 95.06 88 VAL A CA 1
ATOM 672 C C . VAL A 1 88 ? -1.116 -4.633 13.878 1.00 95.06 88 VAL A C 1
ATOM 674 O O . VAL A 1 88 ? -2.265 -4.412 13.496 1.00 95.06 88 VAL A O 1
ATOM 677 N N . ASN A 1 89 ? -0.373 -3.683 14.449 1.00 94.19 89 ASN A N 1
ATOM 678 C CA . ASN A 1 89 ? -0.848 -2.307 14.593 1.00 94.19 89 ASN A CA 1
ATOM 679 C C . ASN A 1 89 ? -0.812 -1.566 13.248 1.00 94.19 89 ASN A C 1
ATOM 681 O O . ASN A 1 89 ? 0.200 -1.578 12.544 1.00 94.19 89 ASN A O 1
ATOM 685 N N . CYS A 1 90 ? -1.900 -0.868 12.936 1.00 92.12 90 CYS A N 1
ATOM 686 C CA . CYS A 1 90 ? -2.008 0.111 11.863 1.00 92.12 90 CYS A CA 1
ATOM 687 C C . CYS A 1 90 ? -2.285 1.506 12.446 1.00 92.12 90 CYS A C 1
ATOM 689 O O . CYS A 1 90 ? -2.741 1.648 13.583 1.00 92.12 90 CYS A O 1
ATOM 691 N N . THR A 1 91 ? -2.004 2.548 11.662 1.00 91.81 91 THR A N 1
ATOM 692 C CA . THR A 1 91 ? -2.160 3.956 12.052 1.00 91.81 91 THR A CA 1
ATOM 693 C C . THR A 1 91 ? -3.057 4.731 11.064 1.00 91.81 91 THR A C 1
ATOM 695 O O . THR A 1 91 ? -2.628 5.726 10.461 1.00 91.81 91 THR A O 1
ATOM 698 N N . PRO A 1 92 ? -4.317 4.291 10.848 1.00 89.00 92 PRO A N 1
ATOM 699 C CA . PRO A 1 92 ? -5.248 4.926 9.922 1.00 89.00 92 PRO A CA 1
ATOM 700 C C . PRO A 1 92 ? -5.453 6.413 10.218 1.00 89.00 92 PRO A C 1
ATOM 702 O O . PRO A 1 92 ? -5.690 6.830 11.353 1.00 89.00 92 PRO A O 1
ATOM 705 N N . SER A 1 93 ? -5.408 7.216 9.158 1.00 87.69 93 SER A N 1
ATOM 706 C CA . SER A 1 93 ? -5.576 8.670 9.202 1.00 87.69 93 SER A CA 1
ATOM 707 C C . SER A 1 93 ? -6.760 9.129 8.361 1.00 87.69 93 SER A C 1
ATOM 709 O O . SER A 1 93 ? -7.147 8.460 7.402 1.00 87.69 93 SER A O 1
ATOM 711 N N . GLN A 1 94 ? -7.296 10.299 8.700 1.00 86.06 94 GLN A N 1
ATOM 712 C CA . GLN A 1 94 ? -8.360 10.972 7.958 1.00 86.06 94 GLN A CA 1
ATOM 713 C C . GLN A 1 94 ? -7.956 11.253 6.504 1.00 86.06 94 GLN A C 1
ATOM 715 O O . GLN A 1 94 ? -6.792 11.551 6.219 1.00 86.06 94 GLN A O 1
ATOM 720 N N . ALA A 1 95 ? -8.924 11.217 5.588 1.00 74.62 95 ALA A N 1
ATOM 721 C CA . ALA A 1 95 ? -8.691 11.544 4.189 1.00 74.62 95 ALA A CA 1
ATOM 722 C C . ALA A 1 95 ? -8.409 13.048 4.019 1.00 74.62 95 ALA A C 1
ATOM 724 O O . ALA A 1 95 ? -9.291 13.898 4.159 1.00 74.62 95 ALA A O 1
ATOM 725 N N . GLY A 1 96 ? -7.159 13.383 3.699 1.00 66.31 96 GLY A N 1
ATOM 726 C CA . GLY A 1 96 ? -6.682 14.761 3.615 1.00 66.31 96 GLY A CA 1
ATOM 727 C C . GLY A 1 96 ? -5.300 14.872 2.971 1.00 66.31 96 GLY A C 1
ATOM 728 O O . GLY A 1 96 ? -4.586 13.880 2.817 1.00 66.31 96 GLY A O 1
ATOM 729 N N . SER A 1 97 ? -4.907 16.097 2.617 1.00 64.12 97 SER A N 1
ATOM 730 C CA . SER A 1 97 ? -3.521 16.430 2.251 1.00 64.12 97 SER A CA 1
ATOM 731 C C . SER A 1 97 ? -2.592 16.447 3.474 1.00 64.12 97 SER A C 1
ATOM 733 O O . SER A 1 97 ? -1.420 16.096 3.373 1.00 64.12 97 SER A O 1
ATOM 735 N N . GLN A 1 98 ? -3.124 16.793 4.652 1.00 67.38 98 GLN A N 1
ATOM 736 C CA . GLN A 1 98 ? -2.442 16.700 5.946 1.00 67.38 98 GLN A CA 1
ATOM 737 C C . GLN A 1 98 ? -2.879 15.426 6.682 1.00 67.38 98 GLN A C 1
ATOM 739 O O . GLN A 1 98 ? -4.077 15.176 6.818 1.00 67.38 98 GLN A O 1
ATOM 744 N N . ARG A 1 99 ? -1.922 14.645 7.203 1.00 71.69 99 ARG A N 1
ATOM 745 C CA . ARG A 1 99 ? -2.202 13.431 7.989 1.00 71.69 99 ARG A CA 1
ATOM 746 C C . ARG A 1 99 ? -2.769 13.824 9.362 1.00 71.69 99 ARG A C 1
ATOM 748 O O . ARG A 1 99 ? -2.029 14.291 10.222 1.00 71.69 99 ARG A O 1
ATOM 755 N N . LYS A 1 100 ? -4.083 13.672 9.551 1.00 79.81 100 LYS A N 1
ATOM 756 C CA . LYS A 1 100 ? -4.826 14.047 10.774 1.00 79.81 100 LYS A CA 1
ATOM 757 C C . LYS A 1 100 ? -5.682 12.893 11.293 1.00 79.81 100 LYS A C 1
ATOM 759 O O . LYS A 1 100 ? -5.895 11.914 10.579 1.00 79.81 100 LYS A O 1
ATOM 764 N N . GLY A 1 101 ? -6.130 12.993 12.547 1.00 79.44 101 GLY A N 1
ATOM 765 C CA . GLY A 1 101 ? -6.953 11.971 13.208 1.00 79.44 101 GLY A CA 1
ATOM 766 C C . GLY A 1 101 ? -6.319 10.576 13.194 1.00 79.44 101 GLY A C 1
ATOM 767 O O . GLY A 1 101 ? -7.032 9.589 13.005 1.00 79.44 101 GLY A O 1
ATOM 768 N N . ILE A 1 102 ? -4.987 10.524 13.318 1.00 83.88 102 ILE A N 1
ATOM 769 C CA . ILE A 1 102 ? -4.214 9.282 13.406 1.00 83.88 102 ILE A CA 1
ATOM 770 C C . ILE A 1 102 ? -4.621 8.569 14.693 1.00 83.88 102 ILE A C 1
ATOM 772 O O . ILE A 1 102 ? -4.666 9.181 15.757 1.00 83.88 102 ILE A O 1
ATOM 776 N N . GLU A 1 103 ? -4.920 7.285 14.579 1.00 86.75 103 GLU A N 1
ATOM 777 C CA . GLU A 1 103 ? -5.379 6.432 15.669 1.00 86.75 103 GLU A CA 1
ATOM 778 C C . GLU A 1 103 ? -4.664 5.090 15.524 1.00 86.75 103 GLU A C 1
ATOM 780 O O . GLU A 1 103 ? -4.678 4.519 14.435 1.00 86.75 103 GLU A O 1
ATOM 785 N N . THR A 1 104 ? -4.005 4.610 16.579 1.00 92.25 104 THR A N 1
ATOM 786 C CA . THR A 1 104 ? -3.345 3.298 16.562 1.00 92.25 104 THR A CA 1
ATOM 787 C C . THR A 1 104 ? -4.368 2.230 16.922 1.00 92.25 104 THR A C 1
ATOM 789 O O . THR A 1 104 ? -4.913 2.261 18.021 1.00 92.25 104 THR A O 1
ATOM 792 N N . MET A 1 105 ? -4.607 1.284 16.017 1.00 93.94 105 MET A N 1
ATOM 793 C CA . MET A 1 105 ? -5.538 0.165 16.211 1.00 93.94 105 MET A CA 1
ATOM 794 C C . MET A 1 105 ? -4.979 -1.113 15.580 1.00 93.94 105 MET A C 1
ATOM 796 O O . MET A 1 105 ? -4.015 -1.062 14.814 1.00 93.94 105 MET A O 1
ATOM 800 N N . ARG A 1 106 ? -5.555 -2.274 15.892 1.00 96.00 106 ARG A N 1
ATOM 801 C CA . ARG A 1 106 ? -5.224 -3.533 15.215 1.00 96.00 106 ARG A CA 1
ATOM 802 C C . ARG A 1 106 ? -5.733 -3.506 13.776 1.00 96.00 106 ARG A C 1
ATOM 804 O O . ARG A 1 106 ? -6.787 -2.941 13.476 1.00 96.00 106 ARG A O 1
ATOM 811 N N . LEU A 1 107 ? -5.027 -4.178 12.872 1.00 94.62 107 LEU A N 1
ATOM 812 C CA . LEU A 1 107 ? -5.430 -4.270 11.471 1.00 94.62 107 LEU A CA 1
ATOM 813 C C . LEU A 1 107 ? -6.826 -4.900 11.308 1.00 94.62 107 LEU A C 1
ATOM 815 O O . LEU A 1 107 ? -7.592 -4.461 10.454 1.00 94.62 107 LEU A O 1
ATOM 819 N N . ARG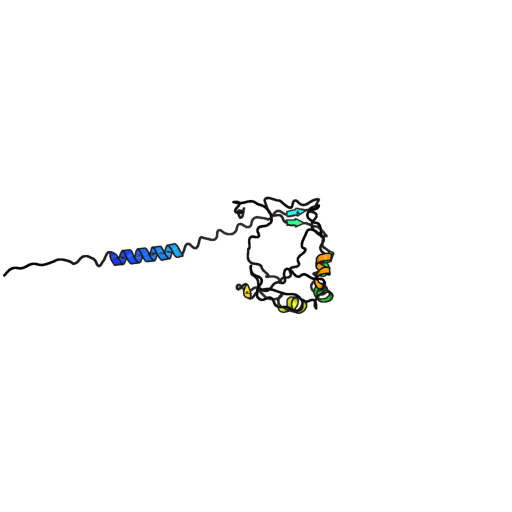 A 1 108 ? -7.192 -5.854 12.172 1.00 95.94 108 ARG A N 1
ATOM 820 C CA . ARG A 1 108 ? -8.540 -6.433 12.296 1.00 95.94 108 ARG A CA 1
ATOM 821 C C . ARG A 1 108 ? -9.606 -5.370 12.564 1.00 95.94 108 ARG A C 1
ATOM 823 O O . ARG A 1 108 ? -10.568 -5.264 11.811 1.00 95.94 108 ARG A O 1
ATOM 830 N N . GLU A 1 109 ? -9.389 -4.519 13.563 1.00 94.69 109 GLU A N 1
ATOM 831 C CA . GLU A 1 109 ? -10.309 -3.437 13.950 1.00 94.69 109 GLU A CA 1
ATOM 832 C C . GLU A 1 109 ? -10.517 -2.434 12.800 1.00 94.69 109 GLU A C 1
ATOM 834 O O . GLU A 1 109 ? -11.632 -1.961 12.572 1.00 94.69 109 GLU A O 1
ATOM 839 N N . TYR A 1 110 ? -9.476 -2.175 12.000 1.00 92.50 110 TYR A N 1
ATOM 840 C CA . TYR A 1 110 ? -9.588 -1.382 10.773 1.00 92.50 110 TYR A CA 1
ATOM 841 C C . TYR A 1 110 ? -10.342 -2.112 9.638 1.00 92.50 110 TYR A C 1
ATOM 843 O O . TYR A 1 110 ? -11.233 -1.538 9.001 1.00 92.50 110 TYR A O 1
ATOM 851 N N . ILE A 1 111 ? -10.010 -3.378 9.375 1.00 92.00 111 ILE A N 1
ATOM 852 C CA . ILE A 1 111 ? -10.571 -4.184 8.276 1.00 92.00 111 ILE A CA 1
ATOM 853 C C . ILE A 1 111 ? -12.056 -4.517 8.498 1.00 92.00 111 ILE A C 1
ATOM 855 O O . ILE A 1 111 ? -12.837 -4.531 7.538 1.00 92.00 111 ILE A O 1
ATOM 859 N N . ASP A 1 112 ? -12.462 -4.770 9.739 1.00 91.06 112 ASP A N 1
ATOM 860 C CA . ASP A 1 112 ? -13.848 -5.059 10.111 1.00 91.06 112 ASP A CA 1
ATOM 861 C C . ASP A 1 112 ? -14.626 -3.767 10.409 1.00 91.06 112 ASP A C 1
ATOM 863 O O . ASP A 1 112 ? -15.723 -3.569 9.887 1.00 91.06 112 ASP A O 1
ATOM 867 N N . GLY A 1 113 ? -14.038 -2.842 11.176 1.00 87.31 113 GLY A N 1
ATOM 868 C CA . GLY A 1 113 ? -14.719 -1.643 11.664 1.00 87.31 113 GLY A CA 1
ATOM 869 C C . GLY A 1 113 ? -14.747 -0.447 10.709 1.00 87.31 113 GLY A C 1
ATOM 870 O O . GLY A 1 113 ? -15.682 0.351 10.800 1.00 87.31 113 GLY A O 1
ATOM 871 N N . TRP A 1 114 ? -13.766 -0.287 9.808 1.00 86.25 114 TRP A N 1
ATOM 872 C CA . TRP A 1 114 ? -13.633 0.894 8.933 1.00 86.25 114 TRP A CA 1
ATOM 873 C C . TRP A 1 114 ? -13.742 0.593 7.435 1.00 86.25 114 TRP A C 1
ATOM 875 O O . TRP A 1 114 ? -14.405 1.353 6.730 1.00 86.25 114 TRP A O 1
ATOM 885 N N . MET A 1 115 ? -13.145 -0.490 6.923 1.00 86.44 115 MET A N 1
ATOM 886 C CA . MET A 1 115 ? -13.164 -0.776 5.473 1.00 86.44 115 MET A CA 1
ATOM 887 C C . MET A 1 115 ? -14.562 -1.072 4.903 1.00 86.44 115 MET A C 1
ATOM 889 O O . MET A 1 115 ? -14.755 -0.931 3.696 1.00 86.44 115 MET A O 1
ATOM 893 N N . GLN A 1 116 ? -15.525 -1.435 5.755 1.00 81.94 116 GLN A N 1
ATOM 894 C CA . GLN A 1 116 ? -16.925 -1.677 5.382 1.00 81.94 116 GLN A CA 1
ATOM 895 C C . GLN A 1 116 ? -17.798 -0.406 5.385 1.00 81.94 116 GLN A C 1
ATOM 897 O O . GLN A 1 116 ? -18.981 -0.476 5.057 1.00 81.94 116 GLN A O 1
ATOM 902 N N . ARG A 1 117 ? -17.266 0.761 5.783 1.00 82.62 117 ARG A N 1
ATOM 903 C CA . ARG A 1 117 ? -18.057 1.999 5.869 1.00 82.62 117 ARG A CA 1
ATOM 904 C C . ARG A 1 117 ? -18.248 2.645 4.498 1.00 82.62 117 ARG A C 1
ATOM 906 O O . ARG A 1 117 ? -17.299 2.807 3.731 1.00 82.62 117 ARG A O 1
ATOM 913 N N . GLU A 1 118 ? -19.467 3.115 4.241 1.00 81.00 118 GLU A N 1
ATOM 914 C CA . GLU A 1 118 ? -19.736 4.091 3.184 1.00 81.00 118 GLU A CA 1
ATOM 915 C C . GLU A 1 118 ? -18.875 5.344 3.392 1.00 81.00 118 GLU A C 1
ATOM 917 O O . GLU A 1 118 ? -18.830 5.896 4.496 1.00 81.00 118 GLU A O 1
ATOM 922 N N . VAL A 1 119 ? -18.243 5.846 2.330 1.00 76.62 119 VAL A N 1
ATOM 923 C CA . VAL A 1 119 ? -17.506 7.111 2.417 1.00 76.62 119 VAL A CA 1
ATOM 924 C C . VAL A 1 119 ? -18.468 8.292 2.498 1.00 76.62 119 VAL A C 1
ATOM 926 O O . VAL A 1 119 ? -19.395 8.447 1.702 1.00 76.62 119 VAL A O 1
ATOM 929 N N . ARG A 1 120 ? -18.228 9.148 3.489 1.00 77.94 120 ARG A N 1
ATOM 930 C CA . ARG A 1 120 ? -18.965 10.386 3.728 1.00 77.94 120 ARG A CA 1
ATOM 931 C C . ARG A 1 120 ? -18.382 11.518 2.881 1.00 77.94 120 ARG A C 1
ATOM 933 O O . ARG A 1 120 ? -17.198 11.520 2.549 1.00 77.94 120 ARG A O 1
ATOM 940 N N . ARG A 1 121 ? -19.210 12.514 2.544 1.00 75.50 121 ARG A N 1
ATOM 941 C CA . ARG A 1 121 ? -18.759 13.714 1.804 1.00 75.50 121 ARG A CA 1
ATOM 942 C C . ARG A 1 121 ? -17.750 14.551 2.601 1.00 75.50 121 ARG A C 1
ATOM 944 O O . ARG A 1 121 ? -16.906 15.211 2.007 1.00 75.50 121 ARG A O 1
ATOM 951 N N . ASP A 1 122 ? -17.844 14.509 3.926 1.00 76.44 122 ASP A N 1
ATOM 952 C CA . ASP A 1 122 ? -16.836 15.040 4.838 1.00 76.44 122 ASP A CA 1
ATOM 953 C C . ASP A 1 122 ? -15.632 14.088 4.877 1.00 76.44 122 ASP A C 1
ATOM 955 O O . ASP A 1 122 ? -15.734 12.954 5.350 1.00 76.44 122 ASP A O 1
ATOM 959 N N . SER A 1 123 ? -14.481 14.547 4.381 1.00 73.19 123 SER A N 1
ATOM 960 C CA . SER A 1 123 ? -13.275 13.722 4.306 1.00 73.19 123 SER A CA 1
ATOM 961 C C . SER A 1 123 ? -12.648 13.436 5.677 1.00 73.19 123 SER A C 1
ATOM 963 O O . SER A 1 123 ? -11.911 12.460 5.812 1.00 73.19 123 SER A O 1
ATOM 965 N N . SER A 1 124 ? -12.993 14.208 6.714 1.00 75.81 124 SER A N 1
ATOM 966 C CA . SER A 1 124 ? -12.551 13.964 8.092 1.00 75.81 124 SER A CA 1
ATOM 967 C C . SER A 1 124 ? -13.215 12.732 8.729 1.00 75.81 124 SER A C 1
ATOM 969 O O . SER A 1 124 ? -12.676 12.163 9.679 1.00 75.81 124 SER A O 1
ATOM 971 N N . GLN A 1 125 ? -14.341 12.273 8.172 1.00 79.06 125 GLN A N 1
ATOM 972 C CA . GLN A 1 125 ? -15.069 11.079 8.619 1.00 79.06 125 GLN A CA 1
ATOM 973 C C . GLN A 1 125 ? -14.606 9.792 7.913 1.00 79.06 125 GLN A C 1
ATOM 975 O O . GLN A 1 125 ? -15.038 8.701 8.279 1.00 79.06 125 GLN A O 1
ATOM 980 N N . ASN A 1 126 ? -13.712 9.897 6.925 1.00 81.81 126 ASN A N 1
ATOM 981 C CA . ASN A 1 126 ? -13.182 8.764 6.168 1.00 81.81 126 ASN A CA 1
ATOM 982 C C . ASN A 1 126 ? -11.745 8.480 6.608 1.00 81.81 126 ASN A C 1
ATOM 984 O O . ASN A 1 126 ? -10.930 9.401 6.611 1.00 81.81 126 ASN A O 1
ATOM 988 N N . LYS A 1 127 ? -11.404 7.222 6.915 1.00 85.69 127 LYS A N 1
ATOM 989 C CA . LYS A 1 127 ? -10.027 6.823 7.252 1.00 85.69 127 LYS A CA 1
ATOM 990 C C . LYS A 1 127 ? -9.435 5.819 6.265 1.00 85.69 127 LYS A C 1
ATOM 992 O O . LYS A 1 127 ? -10.092 4.852 5.875 1.00 85.69 127 LYS A O 1
ATOM 997 N N . TYR A 1 128 ? -8.159 6.005 5.937 1.00 87.50 128 TYR A N 1
ATOM 998 C CA . TYR A 1 128 ? -7.336 5.013 5.243 1.00 87.50 128 TYR A CA 1
ATOM 999 C C . TYR A 1 128 ? -6.025 4.758 5.990 1.00 87.50 128 TYR A C 1
ATOM 1001 O O . TYR A 1 128 ? -5.495 5.638 6.672 1.00 87.50 128 TYR A O 1
ATOM 1009 N N . VAL A 1 129 ? -5.491 3.552 5.824 1.00 89.00 129 VAL A N 1
ATOM 1010 C CA . VAL A 1 129 ? -4.127 3.185 6.216 1.00 89.00 129 VAL A CA 1
ATOM 1011 C C . VAL A 1 129 ? -3.209 3.538 5.044 1.00 89.00 129 VAL A C 1
ATOM 1013 O O . VAL A 1 129 ? -3.482 3.134 3.916 1.00 89.00 129 VAL A O 1
ATOM 1016 N N . PHE A 1 130 ? -2.148 4.314 5.270 1.00 86.19 130 PHE A N 1
ATOM 1017 C CA . PHE A 1 130 ? -1.177 4.666 4.227 1.00 86.19 130 PHE A CA 1
ATOM 1018 C C . PHE A 1 130 ? 0.173 5.047 4.830 1.00 86.19 130 PHE A C 1
ATOM 1020 O O . PHE A 1 130 ? 0.230 5.877 5.738 1.00 86.19 130 PHE A O 1
ATOM 1027 N N . GLY A 1 131 ? 1.256 4.510 4.264 1.00 78.31 131 GLY A N 1
ATOM 1028 C CA . GLY A 1 131 ? 2.608 4.774 4.753 1.00 78.31 131 GLY A CA 1
ATOM 1029 C C . GLY A 1 131 ? 2.883 4.065 6.077 1.00 78.31 131 GLY A C 1
ATOM 1030 O O . GLY A 1 131 ? 3.408 4.677 7.002 1.00 78.31 131 GLY A O 1
ATOM 1031 N N . GLU A 1 132 ? 2.496 2.791 6.169 1.00 81.75 132 GLU A N 1
ATOM 1032 C CA . GLU A 1 132 ? 2.914 1.921 7.270 1.00 81.75 132 GLU A CA 1
ATOM 1033 C C . GLU A 1 132 ? 4.346 1.424 7.040 1.00 81.75 132 GLU A C 1
ATOM 1035 O O . GLU A 1 132 ? 4.703 0.950 5.955 1.00 81.75 132 GLU A O 1
ATOM 1040 N N . PHE A 1 133 ? 5.164 1.536 8.084 1.00 73.12 133 PHE A N 1
ATOM 1041 C CA . PHE A 1 133 ? 6.592 1.222 8.091 1.00 73.12 133 PHE A CA 1
ATOM 1042 C C . PHE A 1 133 ? 6.938 0.351 9.312 1.00 73.12 133 PHE A C 1
ATOM 1044 O O . PHE A 1 133 ? 6.088 0.093 10.162 1.00 73.12 133 PHE A O 1
ATOM 1051 N N . GLY A 1 134 ? 8.180 -0.132 9.393 1.00 82.69 134 GLY A N 1
ATOM 1052 C CA . GLY A 1 134 ? 8.618 -1.065 10.439 1.00 82.69 134 GLY A CA 1
ATOM 1053 C C . GLY A 1 134 ? 8.334 -2.535 10.112 1.00 82.69 134 GLY A C 1
ATOM 1054 O O . GLY A 1 134 ? 7.736 -2.864 9.079 1.00 82.69 134 GLY A O 1
ATOM 1055 N N . ASP A 1 135 ? 8.825 -3.431 10.963 1.00 88.19 135 ASP A N 1
ATOM 1056 C CA . ASP A 1 135 ? 9.110 -4.822 10.575 1.00 88.19 135 ASP A CA 1
ATOM 1057 C C . ASP A 1 135 ? 7.871 -5.717 10.523 1.00 88.19 135 ASP A C 1
ATOM 1059 O O . ASP A 1 135 ? 7.765 -6.570 9.646 1.00 88.19 135 ASP A O 1
ATOM 1063 N N . ALA A 1 136 ? 6.860 -5.442 11.351 1.00 90.38 136 ALA A N 1
ATOM 1064 C CA . ALA A 1 136 ? 5.568 -6.132 11.288 1.00 90.38 136 ALA A CA 1
ATOM 1065 C C . ALA A 1 136 ? 4.855 -5.966 9.924 1.00 90.38 136 ALA A C 1
ATOM 1067 O O . ALA A 1 136 ? 4.032 -6.793 9.546 1.00 90.38 136 ALA A O 1
ATOM 1068 N N . TRP A 1 137 ? 5.205 -4.923 9.162 1.00 91.50 137 TRP A N 1
ATOM 1069 C CA . TRP A 1 137 ? 4.713 -4.668 7.803 1.00 91.50 137 TRP A CA 1
ATOM 1070 C C . TRP A 1 137 ? 5.677 -5.138 6.697 1.00 91.50 137 TRP A C 1
ATOM 1072 O O . TRP A 1 13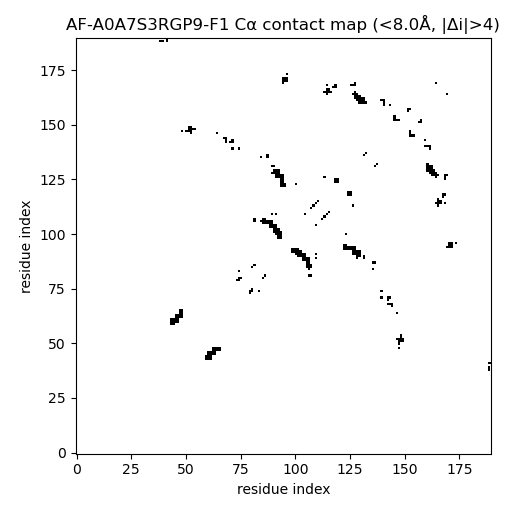7 ? 5.358 -5.007 5.512 1.00 91.50 137 TRP A O 1
ATOM 1082 N N . ALA A 1 138 ? 6.844 -5.691 7.049 1.00 91.81 138 ALA A N 1
ATOM 1083 C CA . ALA A 1 138 ? 7.827 -6.193 6.088 1.00 91.81 138 ALA A CA 1
ATOM 1084 C C . ALA A 1 138 ? 7.281 -7.307 5.171 1.00 91.81 138 ALA A C 1
ATOM 1086 O O . ALA A 1 138 ? 7.444 -7.158 3.962 1.00 91.81 138 ALA A O 1
ATOM 1087 N N . PRO A 1 139 ? 6.524 -8.328 5.639 1.00 92.44 139 PRO A N 1
ATOM 1088 C CA . PRO A 1 139 ? 6.067 -9.430 4.780 1.00 92.44 139 PRO A CA 1
ATOM 1089 C C . PRO A 1 139 ? 5.280 -9.005 3.527 1.00 92.44 139 PRO A C 1
ATOM 1091 O O . PRO A 1 139 ? 5.355 -9.667 2.493 1.00 92.44 139 PRO A O 1
ATOM 1094 N N . LEU A 1 140 ? 4.553 -7.882 3.582 1.00 93.19 140 LEU A N 1
ATOM 1095 C CA . LEU A 1 140 ? 3.855 -7.313 2.422 1.00 93.19 140 LEU A CA 1
ATOM 1096 C C . LEU A 1 140 ? 4.771 -6.459 1.528 1.00 93.19 140 LEU A C 1
ATOM 1098 O O . LEU A 1 140 ? 4.590 -6.451 0.310 1.00 93.19 140 LEU A O 1
ATOM 1102 N N . ARG A 1 141 ? 5.762 -5.755 2.095 1.00 91.75 141 ARG A N 1
ATOM 1103 C CA . ARG A 1 141 ? 6.775 -5.026 1.306 1.00 91.75 141 ARG A CA 1
ATOM 1104 C C . ARG A 1 141 ? 7.715 -5.993 0.587 1.00 91.75 141 ARG A C 1
ATOM 1106 O O . ARG A 1 141 ? 8.070 -5.757 -0.563 1.00 91.75 141 ARG A O 1
ATOM 1113 N N . ASP A 1 142 ? 8.074 -7.096 1.233 1.00 91.69 142 ASP A N 1
ATOM 1114 C CA . ASP A 1 142 ? 9.007 -8.082 0.698 1.00 91.69 142 ASP A CA 1
ATOM 1115 C C . ASP A 1 142 ? 8.377 -9.010 -0.339 1.00 91.69 142 ASP A C 1
ATOM 1117 O O . ASP A 1 142 ? 9.044 -9.347 -1.317 1.00 91.69 142 ASP A O 1
ATOM 1121 N N . ALA A 1 143 ? 7.074 -9.286 -0.238 1.00 93.31 143 ALA A N 1
ATOM 1122 C CA . ALA A 1 143 ? 6.303 -9.901 -1.319 1.00 93.31 143 ALA A CA 1
ATOM 1123 C C . ALA A 1 143 ? 6.090 -8.967 -2.538 1.00 93.31 143 ALA A C 1
ATOM 1125 O O . ALA A 1 143 ? 5.593 -9.419 -3.576 1.00 93.31 143 ALA A O 1
ATOM 1126 N N . TYR A 1 144 ? 6.445 -7.672 -2.454 1.00 92.81 144 TYR A N 1
ATOM 1127 C CA . TYR A 1 144 ? 6.346 -6.749 -3.587 1.00 92.81 144 TYR A CA 1
ATOM 1128 C C . TYR A 1 144 ? 7.543 -6.872 -4.541 1.00 92.81 144 TYR A C 1
ATOM 1130 O O . TYR A 1 144 ? 8.675 -6.451 -4.272 1.00 92.81 144 TYR A O 1
ATOM 1138 N N . VAL A 1 145 ? 7.253 -7.413 -5.720 1.00 91.50 145 VAL A N 1
ATOM 1139 C CA . VAL A 1 145 ? 8.116 -7.424 -6.897 1.00 91.50 145 VAL A CA 1
ATOM 1140 C C . VAL A 1 145 ? 8.034 -6.054 -7.572 1.00 91.50 145 VAL A C 1
ATOM 1142 O O . VAL A 1 145 ? 7.013 -5.714 -8.185 1.00 91.50 145 VAL A O 1
ATOM 1145 N N . LEU A 1 146 ? 9.134 -5.298 -7.495 1.00 89.50 146 LEU A N 1
ATOM 1146 C CA . LEU A 1 146 ? 9.293 -3.996 -8.148 1.00 89.50 146 LEU A CA 1
ATOM 1147 C C . LEU A 1 146 ? 8.990 -4.079 -9.661 1.00 89.50 146 LEU A C 1
ATOM 1149 O O . LEU A 1 146 ? 9.215 -5.127 -10.285 1.00 89.50 146 LEU A O 1
ATOM 1153 N N . PRO A 1 147 ? 8.484 -3.003 -10.292 1.00 86.31 147 PRO A N 1
ATOM 1154 C CA . PRO A 1 147 ? 8.309 -2.964 -11.740 1.00 86.31 147 PRO A CA 1
ATOM 1155 C C . PRO A 1 147 ? 9.677 -2.973 -12.454 1.00 86.31 147 PRO A C 1
ATOM 1157 O O . PRO A 1 147 ? 10.658 -2.468 -11.913 1.00 86.31 147 PRO A O 1
ATOM 1160 N N . PRO A 1 148 ? 9.790 -3.541 -13.667 1.00 85.94 148 PRO A N 1
ATOM 1161 C CA . PRO A 1 148 ? 11.068 -3.621 -14.370 1.00 85.94 148 PRO A CA 1
ATOM 1162 C C . PRO A 1 148 ? 11.436 -2.270 -15.009 1.00 85.94 148 PRO A C 1
ATOM 1164 O O . PRO A 1 148 ? 11.215 -2.088 -16.197 1.00 85.94 148 PRO A O 1
ATOM 1167 N N . CYS A 1 149 ? 11.993 -1.314 -14.256 1.00 84.69 149 CYS A N 1
ATOM 1168 C CA . CYS A 1 149 ? 12.496 -0.032 -14.796 1.00 84.69 149 CYS A CA 1
ATOM 1169 C C . CYS A 1 149 ? 14.034 0.110 -14.772 1.00 84.69 149 CYS A C 1
ATOM 1171 O O . CYS A 1 149 ? 14.578 1.211 -14.710 1.00 84.69 149 CYS A O 1
ATOM 1173 N N . GLY A 1 150 ? 14.755 -1.016 -14.823 1.00 83.50 150 GLY A N 1
ATOM 1174 C CA . GLY A 1 150 ? 16.221 -1.028 -14.786 1.00 83.50 150 GLY A CA 1
ATOM 1175 C C . GLY A 1 150 ? 16.788 -0.529 -13.443 1.00 83.50 150 GLY A C 1
ATOM 1176 O O . GLY A 1 150 ? 16.101 -0.638 -12.426 1.00 83.50 150 GLY A O 1
ATOM 1177 N N . PRO A 1 151 ? 18.009 0.049 -13.417 1.00 84.12 151 PRO A N 1
ATOM 1178 C CA . PRO A 1 151 ? 18.707 0.459 -12.186 1.00 84.12 151 PRO A CA 1
ATOM 1179 C C . PRO A 1 151 ? 18.019 1.538 -11.332 1.00 84.12 151 PRO A C 1
ATOM 1181 O O . PRO A 1 151 ? 18.531 1.899 -10.272 1.00 84.12 151 PRO A O 1
ATOM 1184 N N . ALA A 1 152 ? 16.895 2.098 -11.786 1.00 83.38 152 ALA A N 1
ATOM 1185 C CA . ALA A 1 152 ? 16.070 3.021 -11.009 1.00 83.38 152 ALA A CA 1
ATOM 1186 C C . ALA A 1 152 ? 14.984 2.308 -10.174 1.00 83.38 152 ALA A C 1
ATOM 1188 O O . ALA A 1 152 ? 14.487 2.883 -9.211 1.00 83.38 152 ALA A O 1
ATOM 1189 N N . CYS A 1 153 ? 14.655 1.051 -10.494 1.00 86.44 153 CYS A N 1
ATOM 1190 C CA . CYS A 1 153 ? 13.745 0.198 -9.726 1.00 86.44 153 CYS A CA 1
ATOM 1191 C C . CYS A 1 153 ? 14.533 -0.813 -8.882 1.00 86.44 153 CYS A C 1
ATOM 1193 O O . CYS A 1 153 ? 14.320 -2.020 -8.988 1.00 86.44 153 CYS A O 1
ATOM 1195 N N . ASP A 1 154 ? 15.450 -0.310 -8.056 1.00 87.44 154 ASP A N 1
ATOM 1196 C CA . ASP A 1 154 ? 16.226 -1.110 -7.107 1.00 87.44 154 ASP A CA 1
ATOM 1197 C C . ASP A 1 154 ? 15.753 -0.898 -5.656 1.00 87.44 154 ASP A C 1
ATOM 1199 O O . ASP A 1 154 ? 15.386 0.214 -5.273 1.00 87.44 154 ASP A O 1
ATOM 1203 N N . ARG A 1 155 ? 15.797 -1.953 -4.829 1.00 89.00 155 ARG A N 1
ATOM 1204 C CA . ARG A 1 155 ? 15.315 -1.920 -3.437 1.00 89.00 155 ARG A CA 1
ATOM 1205 C C . ARG A 1 155 ? 16.132 -1.020 -2.508 1.00 89.00 155 ARG A C 1
ATOM 1207 O O . ARG A 1 155 ? 15.570 -0.565 -1.520 1.00 89.00 155 ARG A O 1
ATOM 1214 N N . THR A 1 156 ? 17.393 -0.702 -2.814 1.00 88.19 156 THR A N 1
ATOM 1215 C CA . THR A 1 156 ? 18.160 0.295 -2.037 1.00 88.19 156 THR A CA 1
ATOM 1216 C C . THR A 1 156 ? 17.771 1.738 -2.381 1.00 88.19 156 THR A C 1
ATOM 1218 O O . THR A 1 156 ? 18.107 2.662 -1.644 1.00 88.19 156 THR A O 1
ATOM 1221 N N . ARG A 1 157 ? 17.048 1.945 -3.495 1.00 85.81 157 ARG A N 1
ATOM 1222 C CA . ARG A 1 157 ? 16.760 3.265 -4.082 1.00 85.81 157 ARG A CA 1
ATOM 1223 C C . ARG A 1 157 ? 15.284 3.666 -4.053 1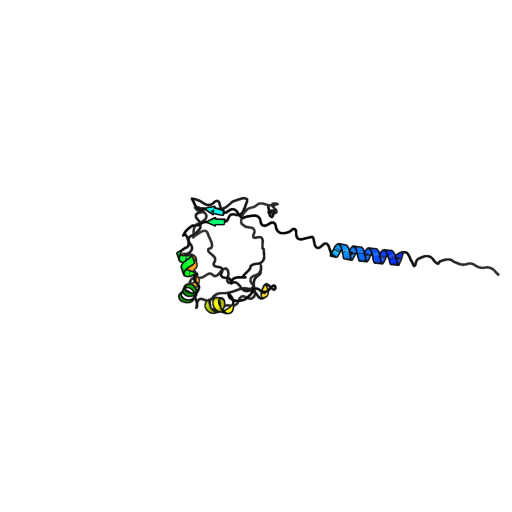.00 85.81 157 ARG A C 1
ATOM 1225 O O . ARG A 1 157 ? 14.986 4.832 -4.304 1.00 85.81 157 ARG A O 1
ATOM 1232 N N . VAL A 1 158 ? 14.359 2.739 -3.778 1.00 88.25 158 VAL A N 1
ATOM 1233 C CA . VAL A 1 158 ?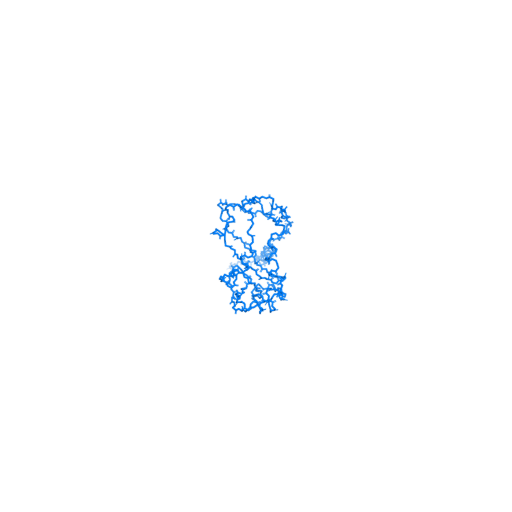 12.906 2.999 -3.798 1.00 88.25 158 VAL A CA 1
ATOM 1234 C C . VAL A 1 158 ? 12.232 2.698 -2.460 1.00 88.25 158 VAL A C 1
ATOM 1236 O O . VAL A 1 158 ? 12.427 1.642 -1.865 1.00 88.25 158 VAL A O 1
ATOM 1239 N N . ALA A 1 159 ? 11.361 3.605 -2.014 1.00 86.94 159 ALA A N 1
ATOM 1240 C CA . ALA A 1 159 ? 10.514 3.382 -0.848 1.00 86.94 159 ALA A CA 1
ATOM 1241 C C . ALA A 1 159 ? 9.249 2.597 -1.239 1.00 86.94 159 ALA A C 1
ATOM 1243 O O . ALA A 1 159 ? 8.354 3.129 -1.900 1.00 86.94 159 ALA A O 1
ATOM 1244 N N . VAL A 1 160 ? 9.145 1.339 -0.801 1.00 88.94 160 VAL A N 1
ATOM 1245 C CA . VAL A 1 160 ? 7.904 0.553 -0.914 1.00 88.94 160 VAL A CA 1
ATOM 1246 C C . VAL A 1 160 ? 6.970 0.947 0.230 1.00 88.94 160 VAL A C 1
ATOM 1248 O O . VAL A 1 160 ? 7.285 0.728 1.397 1.00 88.94 160 VAL A O 1
ATOM 1251 N N . THR A 1 161 ? 5.816 1.527 -0.105 1.00 86.75 161 THR A N 1
ATOM 1252 C CA . THR A 1 161 ? 4.789 1.936 0.866 1.00 86.75 161 THR A CA 1
ATOM 1253 C C . THR A 1 161 ? 3.521 1.114 0.686 1.00 86.75 161 THR A C 1
ATOM 1255 O O . THR A 1 161 ? 3.161 0.747 -0.431 1.00 86.75 161 THR A O 1
ATOM 1258 N N . ILE A 1 162 ? 2.844 0.822 1.796 1.00 87.19 162 ILE A N 1
ATOM 1259 C CA . ILE A 1 162 ? 1.572 0.096 1.809 1.00 87.19 162 ILE A CA 1
ATOM 1260 C C . ILE A 1 162 ? 0.442 1.096 2.048 1.00 87.19 162 ILE A C 1
ATOM 1262 O O . ILE A 1 162 ? 0.575 2.018 2.858 1.00 87.19 162 ILE A O 1
ATOM 1266 N N . GLY A 1 163 ? -0.672 0.899 1.344 1.00 87.75 163 GLY A N 1
ATOM 1267 C CA . GLY A 1 163 ? -1.935 1.571 1.608 1.00 87.75 163 GLY A CA 1
ATOM 1268 C C . GLY A 1 163 ? -3.086 0.572 1.567 1.00 87.75 163 GLY A C 1
ATOM 1269 O O . GLY A 1 163 ? -3.136 -0.262 0.665 1.00 87.75 163 GLY A O 1
ATOM 1270 N N . LEU A 1 164 ? -3.993 0.656 2.540 1.00 88.38 164 LEU A N 1
ATOM 1271 C CA . LEU A 1 164 ? -5.212 -0.148 2.624 1.00 88.38 164 LEU A CA 1
ATOM 1272 C C . LEU A 1 164 ? -6.411 0.784 2.825 1.00 88.38 164 LEU A C 1
ATOM 1274 O O . LEU A 1 164 ? -6.350 1.745 3.597 1.00 88.38 164 LEU A O 1
ATOM 1278 N N . GLY A 1 165 ? -7.503 0.491 2.126 1.00 84.44 165 GLY A N 1
ATOM 1279 C CA . GLY A 1 165 ? -8.706 1.310 2.131 1.00 84.44 165 GLY A CA 1
ATOM 1280 C C . GLY A 1 165 ? -9.924 0.531 1.647 1.00 84.44 165 GLY A C 1
ATOM 1281 O O . GLY A 1 165 ? -9.809 -0.349 0.796 1.00 84.44 165 GLY A O 1
ATOM 1282 N N . GLY A 1 166 ? -11.091 0.845 2.216 1.00 74.94 166 GLY A N 1
ATOM 1283 C CA . GLY A 1 166 ? -12.374 0.244 1.839 1.00 74.94 166 GLY A CA 1
ATOM 1284 C C . GLY A 1 166 ? -12.839 0.614 0.426 1.00 74.94 166 GLY A C 1
ATOM 1285 O O . GLY A 1 166 ? -12.240 1.468 -0.232 1.00 74.94 166 GLY A O 1
ATOM 1286 N N . LEU A 1 167 ? -13.953 0.014 -0.010 1.00 66.50 167 LEU A N 1
ATOM 1287 C CA . LEU A 1 167 ? -14.494 0.092 -1.381 1.00 66.50 167 LEU A CA 1
ATOM 1288 C C . LEU A 1 167 ? -14.659 1.522 -1.932 1.00 66.50 167 LEU A C 1
ATOM 1290 O O . LEU A 1 167 ? -14.565 1.739 -3.137 1.00 66.50 167 LEU A O 1
ATOM 1294 N N . HIS A 1 168 ? -14.888 2.496 -1.051 1.00 59.25 168 HIS A N 1
ATOM 1295 C CA . HIS A 1 168 ? -15.096 3.900 -1.415 1.00 59.25 168 HIS A CA 1
ATOM 1296 C C . HIS A 1 168 ? -13.980 4.836 -0.928 1.00 59.25 168 HIS A C 1
ATOM 1298 O O . HIS A 1 168 ? -14.099 6.051 -1.073 1.00 59.25 168 HIS A O 1
ATOM 1304 N N . SER A 1 169 ? -12.916 4.289 -0.328 1.00 65.06 169 SER A N 1
ATOM 1305 C CA . SER A 1 169 ? -11.800 5.071 0.208 1.00 65.06 169 SER A CA 1
ATOM 1306 C C . SER A 1 169 ? -11.165 5.961 -0.861 1.00 65.06 169 SER A C 1
ATOM 1308 O O . SER A 1 169 ? -11.026 5.589 -2.025 1.00 65.06 169 SER A O 1
ATOM 1310 N N . GLY A 1 170 ? -10.791 7.172 -0.457 1.00 59.41 170 GLY A N 1
ATOM 1311 C CA . GLY A 1 170 ? -10.314 8.190 -1.377 1.00 59.41 170 GLY A CA 1
ATOM 1312 C C . GLY A 1 170 ? -9.347 9.147 -0.706 1.00 59.41 170 GLY A C 1
ATOM 1313 O O . GLY A 1 170 ? -9.405 9.385 0.501 1.00 59.41 170 GLY A O 1
ATOM 1314 N N . ARG A 1 171 ? -8.461 9.710 -1.521 1.00 60.72 171 ARG A N 1
ATOM 1315 C CA . ARG A 1 171 ? -7.522 10.761 -1.143 1.00 60.72 171 ARG A CA 1
ATOM 1316 C C . ARG A 1 171 ? -7.842 12.000 -1.983 1.00 60.72 171 ARG A C 1
ATOM 1318 O O . ARG A 1 171 ? -8.090 11.830 -3.178 1.00 60.72 171 ARG A O 1
ATOM 1325 N N . PRO A 1 172 ? -7.874 13.217 -1.410 1.00 59.12 172 PRO A N 1
ATOM 1326 C CA . PRO A 1 172 ? -8.090 14.426 -2.198 1.00 59.12 172 PRO A CA 1
ATOM 1327 C C . PRO A 1 172 ? -7.057 14.557 -3.320 1.00 59.12 172 PRO A C 1
ATOM 1329 O O . PRO A 1 172 ? -5.905 14.153 -3.152 1.00 59.12 172 PRO A O 1
ATOM 1332 N N . CYS A 1 173 ? -7.462 15.140 -4.449 1.00 52.12 173 CYS A N 1
ATOM 1333 C CA . CYS A 1 173 ? -6.550 15.430 -5.549 1.00 52.12 173 CYS A CA 1
ATOM 1334 C C . CYS A 1 173 ? -5.469 16.413 -5.078 1.00 52.12 173 CYS A C 1
ATOM 1336 O O . CYS A 1 173 ? -5.769 17.562 -4.757 1.00 52.12 173 CYS A O 1
ATOM 1338 N N . GLU A 1 174 ? -4.216 15.967 -5.064 1.00 55.66 174 GLU A N 1
ATOM 1339 C CA . GLU A 1 174 ? -3.044 16.803 -4.812 1.00 55.66 174 GLU A CA 1
ATOM 1340 C C . GLU A 1 174 ? -2.055 16.674 -5.971 1.00 55.66 174 GLU A C 1
ATOM 1342 O O . GLU A 1 174 ? -1.936 15.613 -6.588 1.00 55.66 174 GLU A O 1
ATOM 1347 N N . TRP A 1 175 ? -1.308 17.742 -6.227 1.00 50.53 175 TRP A N 1
ATOM 1348 C CA . TRP A 1 175 ? -0.160 17.712 -7.122 1.00 50.53 175 TRP A CA 1
ATOM 1349 C C . TRP A 1 175 ? 1.098 17.500 -6.279 1.00 50.53 175 TRP A C 1
ATOM 1351 O O . TRP A 1 175 ? 1.356 18.266 -5.353 1.00 50.53 175 TRP A O 1
ATOM 1361 N N . ARG A 1 176 ? 1.867 16.448 -6.579 1.00 54.84 176 ARG A N 1
ATOM 1362 C CA . ARG A 1 176 ? 3.195 16.226 -5.992 1.00 54.84 176 ARG A CA 1
ATOM 1363 C C . ARG A 1 176 ? 4.262 16.675 -6.977 1.00 54.84 176 ARG A C 1
ATOM 1365 O O . ARG A 1 176 ? 4.272 16.212 -8.116 1.00 54.84 176 ARG A O 1
ATOM 1372 N N . GLU A 1 177 ? 5.185 17.512 -6.522 1.00 43.00 177 GLU A N 1
ATOM 1373 C CA . GLU A 1 177 ? 6.365 17.906 -7.294 1.00 43.00 177 GLU A CA 1
ATOM 1374 C C . GLU A 1 177 ? 7.371 16.746 -7.338 1.00 43.00 177 GLU A C 1
ATOM 1376 O O . GLU A 1 177 ? 8.223 16.571 -6.469 1.00 43.00 177 GLU A O 1
ATOM 1381 N N . GLY A 1 178 ? 7.214 15.886 -8.344 1.00 40.78 178 GLY A N 1
ATOM 1382 C CA . GLY A 1 178 ? 8.027 14.691 -8.542 1.00 40.78 178 GLY A CA 1
ATOM 1383 C C . GLY A 1 178 ? 9.273 14.941 -9.389 1.00 40.78 178 GLY A C 1
ATOM 1384 O O . GLY A 1 178 ? 9.280 14.580 -10.560 1.00 40.78 178 GLY A O 1
ATOM 1385 N N . GLY A 1 179 ? 10.329 15.503 -8.793 1.00 34.91 179 GLY A N 1
ATOM 1386 C CA . GLY A 1 179 ? 11.715 15.314 -9.257 1.00 34.91 179 GLY A CA 1
ATOM 1387 C C . GLY A 1 179 ? 12.011 15.615 -10.736 1.00 34.91 179 GLY A C 1
ATOM 1388 O O . GLY A 1 179 ? 12.701 14.833 -11.386 1.00 34.91 179 GLY A O 1
ATOM 1389 N N . GLY A 1 180 ? 11.516 16.733 -11.271 1.00 30.67 180 GLY A N 1
ATOM 1390 C CA . GLY A 1 180 ? 11.833 17.183 -12.629 1.00 30.67 180 GLY A CA 1
ATOM 1391 C C . GLY A 1 180 ? 11.554 18.673 -12.802 1.00 30.67 180 GLY A C 1
ATOM 1392 O O . GLY A 1 180 ? 10.423 19.113 -12.611 1.00 30.67 180 GLY A O 1
ATOM 1393 N N . SER A 1 181 ? 12.577 19.458 -13.153 1.00 33.16 181 SER A N 1
ATOM 1394 C CA . SER A 1 181 ? 12.436 20.911 -13.323 1.00 33.16 181 SER A CA 1
ATOM 1395 C C . SER A 1 181 ? 11.752 21.241 -14.653 1.00 33.16 181 SER A C 1
ATOM 1397 O O . SER A 1 181 ? 12.401 21.432 -15.678 1.00 33.16 181 SER A O 1
ATOM 1399 N N . ALA A 1 182 ? 10.419 21.277 -14.628 1.00 34.03 182 ALA A N 1
ATOM 1400 C CA . ALA A 1 182 ? 9.557 21.670 -15.742 1.00 34.03 182 ALA A CA 1
ATOM 1401 C C . ALA A 1 182 ? 8.738 22.919 -15.368 1.00 34.03 182 ALA A C 1
ATOM 1403 O O . ALA A 1 182 ? 7.504 22.914 -15.356 1.00 34.03 182 ALA A O 1
ATOM 1404 N N . ALA A 1 183 ? 9.438 24.002 -15.018 1.00 31.28 183 ALA A N 1
ATOM 1405 C CA . ALA A 1 183 ? 8.808 25.283 -14.718 1.00 31.28 183 ALA A CA 1
ATOM 1406 C C . ALA A 1 183 ? 7.911 25.735 -15.889 1.00 31.28 183 ALA A C 1
ATOM 1408 O O . ALA A 1 183 ? 8.361 25.847 -17.027 1.00 31.28 183 ALA A O 1
ATOM 1409 N N . GLY A 1 184 ? 6.632 25.991 -15.603 1.00 31.66 184 GLY A N 1
ATOM 1410 C CA . GLY A 1 184 ? 5.659 26.503 -16.574 1.00 31.66 184 GLY A CA 1
ATOM 1411 C C . GLY A 1 184 ? 4.721 25.466 -17.204 1.00 31.66 184 GLY A C 1
ATO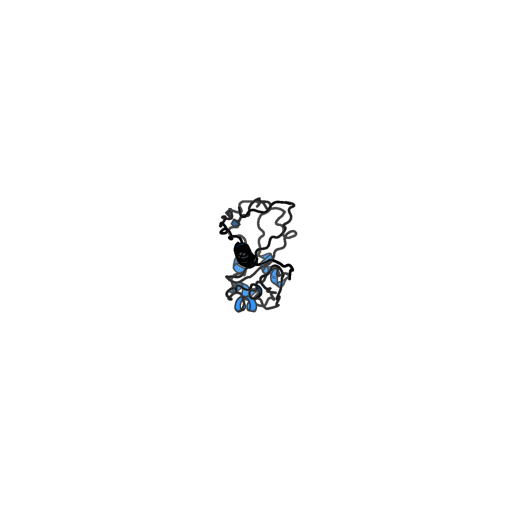M 1412 O O . GLY A 1 184 ? 3.665 25.862 -17.704 1.00 31.66 184 GLY A O 1
ATOM 1413 N N . SER A 1 185 ? 4.999 24.156 -17.135 1.00 29.88 185 SER A N 1
ATOM 1414 C CA . SER A 1 185 ? 4.047 23.160 -17.647 1.00 29.88 185 SER A CA 1
ATOM 1415 C C . SER A 1 185 ? 2.884 22.949 -16.672 1.00 29.88 185 SER A C 1
ATOM 1417 O O . SER A 1 185 ? 2.895 22.031 -15.850 1.00 29.88 185 SER A O 1
ATOM 1419 N N . ARG A 1 186 ? 1.822 23.757 -16.808 1.00 36.25 186 ARG A N 1
ATOM 1420 C CA . ARG A 1 186 ? 0.480 23.311 -16.406 1.00 36.25 186 ARG A CA 1
ATOM 1421 C C . ARG A 1 186 ? 0.188 22.042 -17.202 1.00 36.25 186 ARG A C 1
ATOM 1423 O O . ARG A 1 186 ? -0.067 22.131 -18.403 1.00 36.25 186 ARG A O 1
ATOM 1430 N N . ALA A 1 187 ? 0.247 20.881 -16.553 1.00 38.66 187 ALA A N 1
ATOM 1431 C CA . ALA A 1 187 ? -0.207 19.636 -17.151 1.00 38.66 187 ALA A CA 1
ATOM 1432 C C . ALA A 1 187 ? -1.681 19.820 -17.525 1.00 38.66 187 ALA A C 1
ATOM 1434 O O . ALA A 1 187 ? -2.542 19.926 -16.648 1.00 38.66 187 ALA A O 1
ATOM 1435 N N . ARG A 1 188 ? -1.961 19.946 -18.826 1.00 38.88 188 ARG A N 1
ATOM 1436 C CA . ARG A 1 188 ? -3.337 20.015 -19.303 1.00 38.88 188 ARG A CA 1
ATOM 1437 C C . ARG A 1 188 ? -4.049 18.708 -18.928 1.00 38.88 188 ARG A C 1
ATOM 1439 O O . ARG A 1 188 ? -3.403 17.654 -18.933 1.00 38.88 188 ARG A O 1
ATOM 1446 N N . PRO A 1 189 ? -5.358 18.736 -18.636 1.00 40.50 189 PRO A N 1
ATOM 1447 C CA . PRO A 1 189 ? -6.176 17.531 -18.607 1.00 40.50 189 PRO A CA 1
ATOM 1448 C C . PRO A 1 189 ? -6.416 17.064 -20.057 1.00 40.50 189 PRO A C 1
ATOM 1450 O O . PRO A 1 189 ? -7.546 17.110 -20.532 1.00 40.50 189 PRO A O 1
ATOM 1453 N N . CYS A 1 190 ? -5.324 16.636 -20.711 1.00 49.50 190 CYS A N 1
ATOM 1454 C CA . CYS A 1 190 ? -5.112 16.546 -22.163 1.00 49.50 190 CYS A CA 1
ATOM 1455 C C . CYS A 1 190 ? -4.901 17.919 -22.856 1.00 49.50 190 CYS A C 1
ATOM 1457 O O . CYS A 1 190 ? -3.802 18.096 -23.431 1.00 49.50 190 CYS A O 1
#

Solvent-accessible surface area (backbone atoms only — not comparable to full-atom values): 12277 Å² total; per-residue (Å²): 139,89,84,89,87,82,91,87,90,86,71,87,70,65,60,63,55,52,53,51,52,53,51,51,50,57,53,51,68,67,63,67,68,66,81,76,70,76,80,70,82,75,78,68,47,77,44,72,68,86,54,74,46,79,86,85,59,100,62,75,68,44,74,47,63,75,71,66,42,51,66,34,54,56,49,64,36,68,71,48,31,49,70,78,39,18,82,40,78,40,60,34,19,25,34,49,95,60,92,38,78,66,46,83,41,36,36,41,58,43,59,66,70,49,31,74,48,82,62,54,93,54,39,78,79,28,64,34,36,62,70,64,76,62,73,92,52,37,72,62,50,70,39,53,66,70,66,59,39,54,92,71,51,34,81,94,74,51,89,80,68,49,70,51,64,26,95,58,61,68,69,70,95,75,89,76,91,75,89,69,98,60,87,84,68,76,80,59,96,118

Nearest PDB structures (foldseek):
  7dyt-assembly1_A  TM=6.540E-01  e=1.308E-01  Homo sapiens
  5uqd-assembly1_A  TM=5.169E-01  e=2.063E+00  Caenorhabditis elegans

Foldseek 3Di:
DDDDDDDDDDDDPPVVVVVVVVVVVVVVVVPPPPDPDPLDPDDAAEDEQPAADDPDDLGHHHYDDDCQLVVLVVCPPPVNVCVLFQQPWFFKAFAEPDGHPTDIDGNVCCVVVAQPDDDDPPSRPHIKGKFDDDDSCVVNQVSHDFRRNPPCRDPVNDDDMDIDHHPRDDHDDDDDPPDDPPPPDPPPSD

Radius of gyration: 29.53 Å; Cα contacts (8 Å, |Δi|>4): 193; chains: 1; bounding box: 60×109×39 Å